Protein AF-A0A5M6D3A1-F1 (afdb_monomer)

Organism: NCBI:txid2607907

Structure (mmCIF, N/CA/C/O backbone):
data_AF-A0A5M6D3A1-F1
#
_entry.id   AF-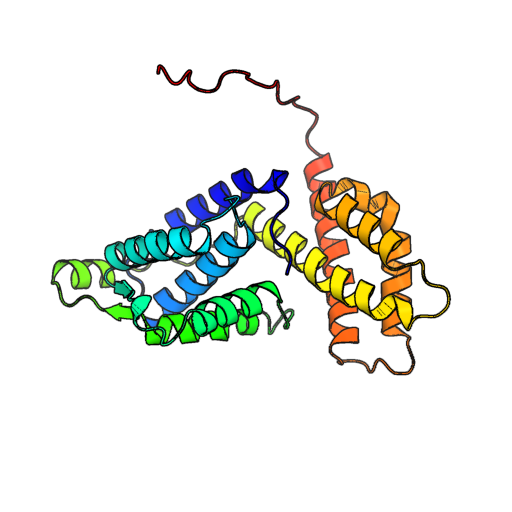A0A5M6D3A1-F1
#
loop_
_atom_site.group_PDB
_atom_site.id
_atom_site.type_symbol
_atom_site.label_atom_id
_atom_site.label_alt_id
_atom_site.label_comp_id
_atom_site.label_asym_id
_atom_site.label_entity_id
_atom_site.label_seq_id
_atom_site.pdbx_PDB_ins_code
_atom_site.Cartn_x
_atom_site.Cartn_y
_atom_site.Cartn_z
_atom_site.occupancy
_atom_site.B_iso_or_equiv
_atom_site.auth_seq_id
_atom_site.auth_comp_id
_atom_site.auth_asym_id
_atom_site.auth_atom_id
_atom_site.pdbx_PDB_model_num
ATOM 1 N N . MET A 1 1 ? 12.141 3.019 -0.922 1.00 71.44 1 MET A N 1
ATOM 2 C CA . MET A 1 1 ? 10.715 3.193 -0.555 1.00 71.44 1 MET A CA 1
ATOM 3 C C . MET A 1 1 ? 10.086 4.225 -1.471 1.00 71.44 1 MET A C 1
ATOM 5 O O . MET A 1 1 ? 10.741 5.218 -1.764 1.00 71.44 1 MET A O 1
ATOM 9 N N . VAL A 1 2 ? 8.851 3.992 -1.919 1.00 87.44 2 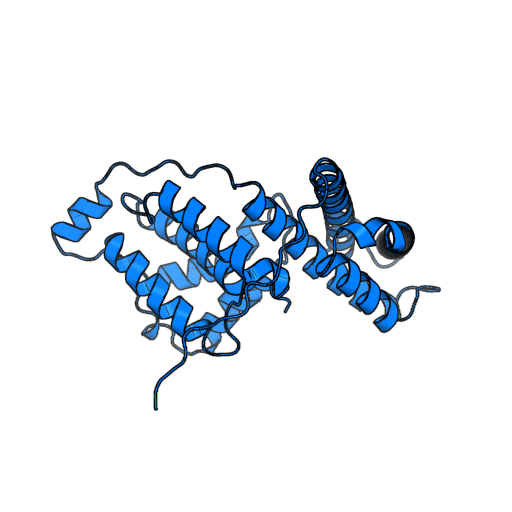VAL A N 1
ATOM 10 C CA . VAL A 1 2 ? 8.093 4.919 -2.775 1.00 87.44 2 VAL A CA 1
ATOM 11 C C . VAL A 1 2 ? 6.746 5.215 -2.130 1.00 87.44 2 VAL A C 1
ATOM 13 O O . VAL A 1 2 ? 6.099 4.308 -1.613 1.00 87.44 2 VAL A O 1
ATOM 16 N N . PHE A 1 3 ? 6.346 6.483 -2.173 1.00 93.75 3 PHE A N 1
ATOM 17 C CA . PHE A 1 3 ? 5.053 6.980 -1.696 1.00 93.75 3 PHE A CA 1
ATOM 18 C C . PHE A 1 3 ? 4.179 7.438 -2.867 1.00 93.75 3 PHE A C 1
ATOM 20 O O . PHE A 1 3 ? 4.641 7.478 -4.007 1.00 93.75 3 PHE A O 1
ATOM 27 N N . ALA A 1 4 ? 2.932 7.811 -2.615 1.00 94.25 4 ALA A N 1
ATOM 28 C CA . ALA A 1 4 ? 2.059 8.344 -3.651 1.00 94.25 4 ALA A CA 1
ATOM 29 C C . ALA A 1 4 ? 2.629 9.638 -4.281 1.00 94.25 4 ALA A C 1
ATOM 31 O O . ALA A 1 4 ? 3.275 10.440 -3.597 1.00 94.25 4 ALA A O 1
ATOM 32 N N . PRO A 1 5 ? 2.411 9.869 -5.587 1.00 94.19 5 PRO A N 1
ATOM 33 C CA . PRO A 1 5 ? 2.557 11.188 -6.200 1.00 94.19 5 PRO A CA 1
ATOM 34 C C . PRO A 1 5 ? 1.729 12.243 -5.464 1.00 94.19 5 PRO A C 1
ATOM 36 O O . PRO A 1 5 ? 0.600 11.973 -5.060 1.00 94.19 5 PRO A O 1
ATOM 39 N N . TYR A 1 6 ? 2.247 13.470 -5.346 1.00 94.25 6 TYR A N 1
ATOM 40 C CA . TYR A 1 6 ? 1.518 14.543 -4.653 1.00 94.25 6 TYR A CA 1
ATOM 41 C C . TYR A 1 6 ? 0.162 14.861 -5.304 1.00 94.25 6 TYR A C 1
ATOM 43 O O . TYR A 1 6 ? -0.765 15.281 -4.620 1.00 94.25 6 TYR A O 1
ATOM 51 N N . THR A 1 7 ? 0.040 14.630 -6.613 1.00 93.50 7 THR A N 1
ATOM 52 C CA . THR A 1 7 ? -1.196 14.802 -7.390 1.00 93.50 7 THR A CA 1
ATOM 53 C C . THR A 1 7 ? -2.305 13.840 -6.975 1.00 93.50 7 THR A C 1
ATOM 55 O O . THR A 1 7 ? -3.471 14.114 -7.240 1.00 93.50 7 THR A O 1
ATOM 58 N N . ASP A 1 8 ? -1.953 12.731 -6.325 1.00 94.69 8 ASP A N 1
ATOM 59 C CA . ASP A 1 8 ? -2.894 11.675 -5.961 1.00 94.69 8 ASP A CA 1
ATOM 60 C C . ASP A 1 8 ? -3.334 11.762 -4.497 1.00 94.69 8 ASP A C 1
ATOM 62 O O . ASP A 1 8 ? -4.287 11.087 -4.121 1.00 94.69 8 ASP A O 1
ATOM 66 N N . ILE A 1 9 ? -2.661 12.569 -3.661 1.00 96.25 9 ILE A N 1
ATOM 67 C CA . ILE A 1 9 ? -2.870 12.585 -2.202 1.00 96.25 9 ILE A CA 1
ATOM 68 C C . ILE A 1 9 ? -4.348 12.787 -1.855 1.00 96.25 9 ILE A C 1
ATOM 70 O O . ILE A 1 9 ? -4.916 11.967 -1.136 1.00 96.25 9 ILE A O 1
ATOM 74 N N . ASP A 1 10 ? -4.988 13.823 -2.401 1.00 96.69 10 ASP A N 1
ATOM 75 C CA . ASP A 1 10 ? -6.387 14.137 -2.087 1.00 96.69 10 ASP A CA 1
ATOM 76 C C . ASP A 1 10 ? -7.337 13.015 -2.523 1.00 96.69 10 ASP A C 1
ATOM 78 O O . ASP A 1 10 ? -8.207 12.596 -1.757 1.00 96.69 10 ASP A O 1
ATOM 82 N N . THR A 1 11 ? -7.130 12.473 -3.727 1.00 95.88 11 THR A N 1
ATOM 83 C CA . THR A 1 11 ? -7.954 11.376 -4.261 1.00 95.88 11 THR A CA 1
ATOM 84 C C . THR A 1 11 ? -7.793 10.117 -3.412 1.00 95.88 11 THR A C 1
ATOM 86 O O . THR A 1 11 ? -8.782 9.477 -3.054 1.00 95.88 11 THR A O 1
ATOM 89 N N . ASN A 1 12 ? -6.562 9.793 -3.016 1.00 97.12 12 ASN A N 1
ATOM 90 C CA . ASN A 1 12 ? -6.264 8.631 -2.188 1.00 97.12 12 ASN A CA 1
ATOM 91 C C . ASN A 1 12 ? -6.899 8.755 -0.801 1.00 97.12 12 ASN A C 1
ATOM 93 O O . ASN A 1 12 ? -7.526 7.808 -0.326 1.00 97.12 12 ASN A O 1
ATOM 97 N N . LEU A 1 13 ? -6.783 9.922 -0.161 1.00 98.06 13 LEU A N 1
ATOM 98 C CA . LEU A 1 13 ? -7.388 10.171 1.148 1.00 98.06 13 LEU A CA 1
ATOM 99 C C . LEU A 1 13 ? -8.916 10.071 1.096 1.00 98.06 13 LEU A C 1
ATOM 101 O O . LEU A 1 13 ? -9.504 9.433 1.971 1.00 98.06 13 LEU A O 1
ATOM 105 N N . MET A 1 14 ? -9.554 10.638 0.065 1.00 98.00 14 MET A N 1
ATOM 106 C CA . MET A 1 14 ? -11.004 10.524 -0.135 1.00 98.00 14 MET A CA 1
ATOM 107 C C . MET A 1 14 ? -11.430 9.070 -0.360 1.00 98.00 14 MET A C 1
ATOM 109 O O . MET A 1 14 ? -12.378 8.602 0.270 1.00 98.00 14 MET A O 1
ATOM 113 N N . ALA A 1 15 ? -10.718 8.328 -1.212 1.00 97.44 15 ALA A N 1
ATOM 114 C CA . ALA A 1 15 ? -11.012 6.923 -1.479 1.00 97.44 15 ALA A CA 1
ATOM 115 C C . ALA A 1 15 ? -10.897 6.060 -0.211 1.00 97.44 15 ALA A C 1
ATOM 117 O O . ALA A 1 15 ? -11.773 5.234 0.055 1.00 97.44 15 ALA A O 1
ATOM 118 N N . LEU A 1 16 ? -9.855 6.285 0.596 1.00 98.00 16 LEU A N 1
ATOM 119 C CA . LEU A 1 16 ? -9.643 5.585 1.864 1.00 98.00 16 LEU A CA 1
ATOM 120 C C . LEU A 1 16 ? -10.729 5.908 2.890 1.00 98.00 16 LEU A C 1
ATOM 122 O O . LEU A 1 16 ? -11.284 4.985 3.484 1.00 98.00 16 LEU A O 1
ATOM 126 N N . ALA A 1 17 ? -11.068 7.189 3.062 1.00 97.50 17 ALA A N 1
ATOM 127 C CA . ALA A 1 17 ? -12.117 7.621 3.983 1.00 97.50 17 ALA A CA 1
ATOM 128 C C . ALA A 1 17 ? -13.483 7.023 3.610 1.00 97.50 17 ALA A C 1
ATOM 130 O O . ALA A 1 17 ? -14.140 6.423 4.459 1.00 97.50 17 ALA A O 1
ATOM 131 N N . ASN A 1 18 ? -13.860 7.093 2.330 1.00 97.50 18 ASN A N 1
ATOM 132 C CA . ASN A 1 18 ? -15.122 6.541 1.833 1.00 97.50 18 ASN A CA 1
ATOM 133 C C . ASN A 1 18 ? -15.197 5.017 2.012 1.00 97.50 18 ASN A C 1
ATOM 135 O O . ASN A 1 18 ? -16.255 4.473 2.323 1.00 97.50 18 ASN A O 1
ATOM 139 N N . GLN A 1 19 ? -14.087 4.300 1.805 1.00 96.69 19 GLN A N 1
ATOM 140 C CA . GLN A 1 19 ? -14.047 2.857 2.045 1.00 96.69 19 GLN A CA 1
ATOM 141 C C . GLN A 1 19 ? -14.189 2.543 3.538 1.00 96.69 19 GLN A C 1
ATOM 143 O O . GLN A 1 19 ? -14.925 1.632 3.903 1.00 96.69 19 GLN A O 1
ATOM 148 N N . LEU A 1 20 ? -13.485 3.283 4.400 1.00 97.31 20 LEU A N 1
ATOM 149 C CA . LEU A 1 20 ? -13.517 3.083 5.850 1.00 97.31 20 LEU A CA 1
ATOM 150 C C . LEU A 1 20 ? -14.911 3.347 6.437 1.00 97.31 20 LEU A C 1
ATOM 152 O O . LEU A 1 20 ? -15.360 2.603 7.307 1.00 97.31 20 LEU A O 1
ATOM 156 N N . GLU A 1 21 ? -15.618 4.353 5.919 1.00 97.00 21 GLU A N 1
ATOM 157 C CA . GLU A 1 21 ? -17.012 4.637 6.272 1.00 97.00 21 GLU A CA 1
ATOM 158 C C . GLU A 1 21 ? -17.943 3.471 5.907 1.00 97.00 21 GLU A C 1
ATOM 160 O O . GLU A 1 21 ? -18.742 3.038 6.737 1.00 97.00 21 GLU A O 1
ATOM 165 N N . LYS A 1 22 ? -17.796 2.885 4.708 1.00 96.38 22 LYS A N 1
ATOM 166 C CA . LYS A 1 22 ? -18.571 1.696 4.293 1.00 96.38 22 LYS A CA 1
ATOM 167 C C . LYS A 1 22 ? -18.316 0.473 5.175 1.00 96.38 22 LYS A C 1
ATOM 169 O O . LYS A 1 22 ? -19.186 -0.383 5.299 1.00 96.38 22 LYS A O 1
ATOM 174 N N . GLU A 1 23 ? -17.145 0.399 5.801 1.00 96.62 23 GLU A N 1
ATOM 175 C CA . GLU A 1 23 ? -16.788 -0.626 6.788 1.00 96.62 23 GLU A CA 1
ATOM 176 C C . GLU A 1 23 ? -17.188 -0.247 8.221 1.00 96.62 23 GLU A C 1
ATOM 178 O O . GLU A 1 23 ? -16.709 -0.854 9.181 1.00 96.62 23 GLU A O 1
ATOM 183 N N . ASN A 1 24 ? -18.061 0.755 8.384 1.00 97.44 24 ASN A N 1
ATOM 184 C CA . ASN A 1 24 ? -18.532 1.260 9.672 1.00 97.44 24 ASN A CA 1
ATOM 185 C C . ASN A 1 24 ? -17.374 1.596 10.629 1.00 97.44 24 ASN A C 1
ATOM 187 O O . ASN A 1 24 ? -17.427 1.296 11.823 1.00 97.44 24 ASN A O 1
ATOM 191 N N . TYR A 1 25 ? -16.284 2.156 10.092 1.00 98.19 25 TYR A N 1
ATOM 192 C CA . TYR A 1 25 ? -15.074 2.490 10.848 1.00 98.19 25 TYR A CA 1
ATOM 193 C C . TYR A 1 25 ? -14.546 1.314 11.685 1.00 98.19 25 TYR A C 1
ATOM 195 O O . TYR A 1 25 ? -14.063 1.490 12.801 1.00 98.19 25 TYR A O 1
ATOM 203 N N . LEU A 1 26 ? -14.653 0.097 11.141 1.00 98.31 26 LEU A N 1
ATOM 204 C CA . LEU A 1 26 ? -14.194 -1.157 11.746 1.00 98.31 26 LEU A CA 1
ATOM 205 C C . LEU A 1 26 ? -14.945 -1.578 13.025 1.00 98.31 26 LEU A C 1
ATOM 207 O O . LEU A 1 26 ? -14.508 -2.503 13.716 1.00 98.31 26 LEU A O 1
ATOM 211 N N . LYS A 1 27 ? -16.083 -0.944 13.335 1.00 98.50 27 LYS A N 1
ATOM 212 C CA . LYS A 1 27 ? -16.957 -1.310 14.462 1.00 98.50 27 LYS A CA 1
ATOM 213 C C . LYS A 1 27 ? -17.624 -2.669 14.223 1.00 98.50 27 LYS A C 1
ATOM 215 O O . LYS A 1 27 ? -17.878 -3.066 13.086 1.00 98.50 27 LYS A O 1
ATOM 220 N N . GLY A 1 28 ? -17.911 -3.395 15.305 1.00 97.88 28 GLY A N 1
ATOM 221 C CA . GLY A 1 28 ? -18.517 -4.733 15.250 1.00 97.88 28 GLY A CA 1
ATOM 222 C C . GLY A 1 28 ? -17.581 -5.857 14.780 1.00 97.88 28 GLY A C 1
ATOM 223 O O . GLY A 1 28 ? -17.989 -7.015 14.704 1.00 97.88 28 GLY A O 1
ATOM 224 N N . LEU A 1 29 ? -16.318 -5.559 14.449 1.00 98.06 29 LEU A N 1
ATOM 225 C CA . LEU A 1 29 ? -15.349 -6.587 14.071 1.00 98.06 29 LEU A CA 1
ATOM 226 C C . LEU A 1 29 ? -14.765 -7.278 15.312 1.00 98.06 29 LEU A C 1
ATOM 228 O O . LEU A 1 29 ? -14.413 -6.595 16.267 1.00 98.06 29 LEU A O 1
ATOM 232 N N . PRO A 1 30 ? -14.565 -8.612 15.296 1.00 97.12 30 PRO A N 1
ATOM 233 C CA . PRO A 1 30 ? -13.740 -9.288 16.292 1.00 97.12 30 PRO A CA 1
ATOM 234 C C . PRO A 1 30 ? -12.256 -8.936 16.106 1.00 97.12 30 PRO A C 1
ATOM 236 O O . PRO A 1 30 ? -11.823 -8.595 15.002 1.00 97.12 30 PRO A O 1
ATOM 239 N N . LEU A 1 31 ? -11.449 -9.123 17.160 1.00 97.88 31 LEU A N 1
ATOM 240 C CA . LEU A 1 31 ? -10.066 -8.620 17.244 1.00 97.88 31 LEU A CA 1
ATOM 241 C C . LEU A 1 31 ? -9.209 -8.988 16.024 1.00 97.88 31 LEU A C 1
ATOM 243 O O . LEU A 1 31 ? -8.541 -8.135 15.452 1.00 97.88 31 LEU A O 1
ATOM 247 N N . HIS A 1 32 ? -9.260 -10.247 15.583 1.00 97.44 32 HIS A N 1
ATOM 248 C CA . HIS A 1 32 ? -8.477 -10.704 14.433 1.00 97.44 32 HIS A CA 1
ATOM 249 C C . HIS A 1 32 ? -8.875 -10.004 13.119 1.00 97.44 32 HIS A C 1
ATOM 251 O O . HIS A 1 32 ? -8.007 -9.696 12.304 1.00 97.44 32 HIS A O 1
ATOM 257 N N . LYS A 1 33 ? -10.170 -9.716 12.907 1.00 97.44 33 LYS A N 1
ATOM 258 C CA . LYS A 1 33 ? -10.640 -8.980 11.722 1.00 97.44 33 LYS A CA 1
ATOM 259 C C . LYS A 1 33 ? -10.304 -7.500 11.827 1.00 97.44 33 LYS A C 1
ATOM 261 O O . LYS A 1 33 ? -9.846 -6.938 10.838 1.00 97.44 33 LYS A O 1
ATOM 266 N N . PHE A 1 34 ? -10.465 -6.906 13.011 1.00 98.50 34 PHE A N 1
ATOM 267 C CA . PHE A 1 34 ? -10.044 -5.531 13.272 1.00 98.50 34 PHE A CA 1
ATOM 268 C C . PHE A 1 34 ? -8.561 -5.342 12.927 1.00 98.50 34 PHE A C 1
ATOM 270 O O . PHE A 1 34 ? -8.237 -4.478 12.123 1.00 98.50 34 PHE A O 1
ATOM 277 N N . ILE A 1 35 ? -7.677 -6.212 13.431 1.00 98.44 35 ILE A N 1
ATOM 278 C CA . ILE A 1 35 ? -6.232 -6.175 13.146 1.00 98.44 35 ILE A CA 1
ATOM 279 C C . ILE A 1 35 ? -5.954 -6.268 11.642 1.00 98.44 35 ILE A C 1
ATOM 281 O O . ILE A 1 35 ? -5.178 -5.479 11.105 1.00 98.44 35 ILE A O 1
ATOM 285 N N . ASN A 1 36 ? -6.605 -7.204 10.946 1.00 97.38 36 ASN A N 1
ATOM 286 C CA . ASN A 1 36 ? -6.412 -7.375 9.507 1.00 97.38 36 ASN A CA 1
ATOM 287 C C . ASN A 1 36 ? -6.817 -6.125 8.715 1.00 97.38 36 ASN A C 1
ATOM 289 O O . ASN A 1 36 ? -6.106 -5.729 7.790 1.00 97.38 36 ASN A O 1
ATOM 293 N N . ARG A 1 37 ? -7.947 -5.501 9.064 1.00 98.00 37 ARG A N 1
ATOM 294 C CA . ARG A 1 37 ? -8.422 -4.287 8.388 1.00 98.00 37 ARG A CA 1
ATOM 295 C C . ARG A 1 37 ? -7.599 -3.061 8.779 1.00 98.00 37 ARG A C 1
ATOM 297 O O . ARG A 1 37 ? -7.220 -2.297 7.899 1.00 98.00 37 ARG A O 1
ATOM 304 N N . ALA A 1 38 ? -7.232 -2.909 10.049 1.00 98.31 38 ALA A N 1
ATOM 305 C CA . ALA A 1 38 ? -6.366 -1.828 10.509 1.00 98.31 38 ALA A CA 1
ATOM 306 C C . ALA A 1 38 ? -4.996 -1.858 9.807 1.00 98.31 38 ALA A C 1
ATOM 308 O O . ALA A 1 38 ? -4.536 -0.824 9.330 1.00 98.31 38 ALA A O 1
ATOM 309 N N . ALA A 1 39 ? -4.387 -3.040 9.645 1.00 97.81 39 ALA A N 1
ATOM 310 C CA . ALA A 1 39 ? -3.144 -3.203 8.886 1.00 97.81 39 ALA A CA 1
ATOM 311 C C . ALA A 1 39 ? -3.288 -2.770 7.419 1.00 97.81 39 ALA A C 1
ATOM 313 O O . ALA A 1 39 ? -2.424 -2.064 6.906 1.00 97.81 39 ALA A O 1
ATOM 314 N N . PHE A 1 40 ? -4.395 -3.143 6.769 1.00 96.88 40 PHE A N 1
ATOM 315 C CA . PHE A 1 40 ? -4.701 -2.728 5.398 1.00 96.88 40 PHE A CA 1
ATOM 316 C C . PHE A 1 40 ? -4.797 -1.201 5.259 1.00 96.88 40 PHE A C 1
ATOM 318 O O . PHE A 1 40 ? -4.151 -0.620 4.389 1.00 96.88 40 PHE A O 1
ATOM 325 N N . TYR A 1 41 ? -5.561 -0.534 6.129 1.00 98.06 41 TYR A N 1
ATOM 326 C CA . TYR A 1 41 ? -5.696 0.922 6.056 1.00 98.06 41 TYR A CA 1
ATOM 327 C C . TYR A 1 41 ? -4.396 1.638 6.413 1.00 98.06 41 TYR A C 1
ATOM 329 O O . TYR A 1 41 ? -4.049 2.614 5.751 1.00 98.06 41 TYR A O 1
ATOM 337 N N . LEU A 1 42 ? -3.662 1.171 7.430 1.00 97.69 42 LEU A N 1
ATOM 338 C CA . LEU A 1 42 ? -2.416 1.814 7.845 1.00 97.69 42 LEU A CA 1
ATOM 339 C C . LEU A 1 42 ? -1.393 1.780 6.713 1.00 97.69 42 LEU A C 1
ATOM 341 O O . LEU A 1 42 ? -0.759 2.797 6.447 1.00 97.69 42 LEU A O 1
ATOM 345 N N . ASP A 1 43 ? -1.273 0.649 6.018 1.00 96.50 43 ASP A N 1
ATOM 346 C CA . ASP A 1 43 ? -0.388 0.497 4.864 1.00 96.50 43 ASP A CA 1
ATOM 347 C C . ASP A 1 43 ? -0.721 1.495 3.739 1.00 96.50 43 ASP A C 1
ATOM 349 O O . ASP A 1 43 ? 0.166 2.197 3.248 1.00 96.50 43 ASP A O 1
ATOM 353 N N . LEU A 1 44 ? -2.002 1.642 3.386 1.00 96.31 44 LEU A N 1
ATOM 354 C CA . LEU A 1 44 ? -2.432 2.558 2.324 1.00 96.31 44 LEU A CA 1
ATOM 355 C C . LEU A 1 44 ? -2.330 4.037 2.711 1.00 96.31 44 LEU A C 1
ATOM 357 O O . LEU A 1 44 ? -1.869 4.857 1.910 1.00 96.31 44 LEU A O 1
ATOM 361 N N . TYR A 1 45 ? -2.706 4.403 3.938 1.00 97.62 45 TYR A N 1
ATOM 362 C CA . TYR A 1 45 ? -2.494 5.765 4.433 1.00 97.62 45 TYR A CA 1
ATOM 363 C C . TYR A 1 45 ? -1.001 6.101 4.502 1.00 97.62 45 TYR A C 1
ATOM 365 O O . TYR A 1 45 ? -0.590 7.211 4.158 1.00 97.62 45 TYR A O 1
ATOM 373 N N . ASN A 1 46 ? -0.171 5.136 4.892 1.00 96.56 46 ASN A N 1
ATOM 374 C CA . ASN A 1 46 ? 1.269 5.310 4.922 1.00 96.56 46 ASN A CA 1
ATOM 375 C C . ASN A 1 46 ? 1.884 5.448 3.521 1.00 96.56 46 ASN A C 1
ATOM 377 O O . ASN A 1 46 ? 2.745 6.307 3.335 1.00 96.56 46 ASN A O 1
ATOM 381 N N . TYR A 1 47 ? 1.424 4.667 2.537 1.00 96.25 47 TYR A N 1
ATOM 382 C CA . TYR A 1 47 ? 1.796 4.865 1.133 1.00 96.25 47 TYR A CA 1
ATOM 383 C C . TYR A 1 47 ? 1.393 6.260 0.641 1.00 96.25 47 TYR A C 1
ATOM 385 O O . TYR A 1 47 ? 2.177 6.917 -0.041 1.00 96.25 47 TYR A O 1
ATOM 393 N N . THR A 1 48 ? 0.205 6.736 1.024 1.00 97.00 48 THR A N 1
ATOM 394 C CA . THR A 1 48 ? -0.303 8.061 0.634 1.00 97.00 48 THR A CA 1
ATOM 395 C C . THR A 1 48 ? 0.588 9.198 1.142 1.00 97.00 48 THR A C 1
ATOM 397 O O . THR A 1 48 ? 0.774 10.176 0.427 1.00 97.00 48 THR A O 1
ATOM 400 N N . HIS A 1 49 ? 1.176 9.054 2.337 1.00 96.06 49 HIS A N 1
ATOM 401 C CA . HIS A 1 49 ? 2.215 9.942 2.881 1.00 96.06 49 HIS A CA 1
ATOM 402 C C . HIS A 1 49 ? 1.887 11.444 2.763 1.00 96.06 49 HIS A C 1
ATOM 404 O O . HIS A 1 49 ? 2.674 12.237 2.248 1.00 96.06 49 HIS A O 1
ATOM 410 N N . ALA A 1 50 ? 0.694 11.822 3.229 1.00 96.44 50 ALA A N 1
ATOM 411 C CA . ALA A 1 50 ? 0.058 13.105 2.929 1.00 96.44 50 ALA A CA 1
ATOM 412 C C . ALA A 1 50 ? 0.816 14.354 3.419 1.00 96.44 50 ALA A C 1
ATOM 414 O O . ALA A 1 50 ? 0.624 15.444 2.882 1.00 96.44 50 ALA A O 1
ATOM 415 N N . PHE A 1 51 ? 1.658 14.225 4.444 1.00 96.38 51 PHE A N 1
ATOM 416 C CA . PHE A 1 51 ? 2.348 15.359 5.056 1.00 96.38 51 PHE A CA 1
ATOM 417 C C . PHE A 1 51 ? 3.828 15.401 4.683 1.00 96.38 51 PHE A C 1
ATOM 419 O O . PHE A 1 51 ? 4.460 14.379 4.416 1.00 96.38 51 PHE A O 1
ATOM 426 N N . ARG A 1 52 ? 4.431 16.595 4.747 1.00 95.25 52 ARG A N 1
ATOM 427 C CA . ARG A 1 52 ? 5.881 16.750 4.553 1.00 95.25 52 ARG A CA 1
ATOM 428 C C . ARG A 1 52 ? 6.695 16.095 5.674 1.00 95.25 52 ARG A C 1
ATOM 430 O O . ARG A 1 52 ? 7.781 15.580 5.413 1.00 95.25 52 ARG A O 1
ATOM 437 N N . GLU A 1 53 ? 6.195 16.153 6.903 1.00 95.50 53 GLU A N 1
ATOM 438 C CA . GLU A 1 53 ? 6.745 15.521 8.105 1.00 95.50 53 GLU A CA 1
ATOM 439 C C . GLU A 1 53 ? 5.572 15.183 9.040 1.00 95.50 53 GLU A C 1
ATOM 441 O O . GLU A 1 53 ? 4.477 15.719 8.883 1.00 95.50 53 GLU A O 1
ATOM 446 N N . GLY A 1 54 ? 5.768 14.266 9.987 1.00 94.75 54 GLY A N 1
ATOM 447 C CA . GLY A 1 54 ? 4.761 13.966 11.001 1.00 94.75 54 GLY A CA 1
ATOM 448 C C . GLY A 1 54 ? 3.783 12.862 10.606 1.00 94.75 54 GLY A C 1
ATOM 449 O O . GLY A 1 54 ? 2.900 12.544 11.401 1.00 94.75 54 GLY A O 1
ATOM 450 N N . ASN A 1 55 ? 3.965 12.217 9.444 1.00 95.06 55 ASN A N 1
ATOM 451 C CA . ASN A 1 55 ? 3.116 11.108 8.988 1.00 95.06 55 ASN A CA 1
ATOM 452 C C . ASN A 1 55 ? 3.013 9.998 10.044 1.00 95.06 55 ASN A C 1
ATOM 454 O O . ASN A 1 55 ? 1.914 9.609 10.413 1.00 95.06 55 ASN A O 1
ATOM 458 N N . GLY A 1 56 ? 4.140 9.541 10.604 1.00 93.38 56 GLY A N 1
ATOM 459 C CA . GLY A 1 56 ? 4.138 8.471 11.611 1.00 93.38 56 GLY A CA 1
ATOM 460 C C . GLY A 1 56 ? 3.308 8.809 12.856 1.00 93.38 56 GLY A C 1
ATOM 461 O O . GLY A 1 56 ? 2.441 8.032 13.237 1.00 93.38 56 GLY A O 1
ATOM 462 N N . ARG A 1 57 ? 3.518 9.996 13.443 1.00 93.88 57 ARG A N 1
ATOM 463 C CA . ARG A 1 57 ? 2.771 10.469 14.626 1.00 93.88 57 ARG A CA 1
ATOM 464 C C . ARG A 1 57 ? 1.284 10.668 14.328 1.00 93.88 57 ARG A C 1
ATOM 466 O O . ARG A 1 57 ? 0.446 10.329 15.156 1.00 93.88 57 ARG A O 1
ATOM 473 N N . THR A 1 58 ? 0.966 11.174 13.139 1.00 96.75 58 THR A N 1
ATOM 474 C CA . THR A 1 58 ? -0.421 11.378 12.705 1.00 96.75 58 THR A CA 1
ATOM 475 C C . THR A 1 58 ? -1.148 10.049 12.536 1.00 96.75 58 THR A C 1
ATOM 477 O O . THR A 1 58 ? -2.257 9.898 13.038 1.00 96.75 58 THR A O 1
ATOM 480 N N . LEU A 1 59 ? -0.512 9.059 11.899 1.00 96.75 59 LEU A N 1
ATOM 481 C CA . LEU A 1 59 ? -1.089 7.723 11.750 1.00 96.75 59 LEU A CA 1
ATOM 482 C C . LEU A 1 59 ? -1.266 7.033 13.102 1.00 96.75 59 LEU A C 1
ATOM 484 O O . LEU A 1 59 ? -2.325 6.470 13.343 1.00 96.75 59 LEU A O 1
ATOM 488 N N . GLN A 1 60 ? -0.295 7.129 14.011 1.00 95.88 60 GLN A N 1
ATOM 489 C CA . GLN A 1 60 ? -0.449 6.581 15.361 1.00 95.88 60 GLN A CA 1
ATOM 490 C C . GLN A 1 60 ? -1.668 7.182 16.072 1.00 95.88 60 GLN A C 1
ATOM 492 O O . GLN A 1 60 ? -2.534 6.434 16.514 1.00 95.88 60 GLN A O 1
ATOM 497 N N . GLY A 1 61 ? -1.800 8.513 16.099 1.00 97.19 61 GLY A N 1
ATOM 498 C CA . GLY A 1 61 ? -2.956 9.177 16.711 1.00 97.19 61 GLY A CA 1
ATOM 499 C C . GLY A 1 61 ? -4.290 8.809 16.052 1.00 97.19 61 GLY A C 1
ATOM 500 O O . GLY A 1 61 ? -5.251 8.477 16.746 1.00 97.19 61 GLY A O 1
ATOM 501 N N . ALA A 1 62 ? -4.342 8.802 14.718 1.00 98.06 62 ALA A N 1
ATOM 502 C CA . ALA A 1 62 ? -5.546 8.449 13.969 1.00 98.06 62 ALA A CA 1
ATOM 503 C C . ALA A 1 62 ? -5.982 6.998 14.225 1.00 98.06 62 ALA A C 1
ATOM 505 O O . ALA A 1 62 ? -7.163 6.740 14.448 1.00 98.06 62 ALA A O 1
ATOM 506 N N . PHE A 1 63 ? -5.040 6.051 14.245 1.00 98.31 63 PHE A N 1
ATOM 507 C CA . PHE A 1 63 ? -5.349 4.645 14.499 1.00 98.31 63 PHE A CA 1
ATOM 508 C C . PHE A 1 63 ? -5.668 4.371 15.967 1.00 98.31 63 PHE A C 1
ATOM 510 O O . PHE A 1 63 ? -6.550 3.559 16.235 1.00 98.31 63 PHE A O 1
ATOM 517 N N . THR A 1 64 ? -5.041 5.073 16.915 1.00 98.25 64 THR A N 1
ATOM 518 C CA . THR A 1 64 ? -5.458 5.027 18.324 1.00 98.25 64 THR A CA 1
ATOM 519 C C . THR A 1 64 ? -6.917 5.460 18.473 1.00 98.25 64 THR A C 1
ATOM 521 O O . THR A 1 64 ? -7.680 4.757 19.133 1.00 98.25 64 THR A O 1
ATOM 524 N N . GLN A 1 65 ? -7.334 6.547 17.813 1.00 98.50 65 GLN A N 1
ATOM 525 C CA . GLN A 1 65 ? -8.728 7.003 17.838 1.00 98.50 65 GLN A CA 1
ATOM 526 C C . GLN A 1 65 ? -9.677 6.006 17.156 1.00 98.50 65 GLN A C 1
ATOM 528 O O . GLN A 1 65 ? -10.688 5.627 17.742 1.00 98.50 65 GLN A O 1
ATOM 533 N N . LEU A 1 66 ? -9.332 5.534 15.952 1.00 98.62 66 LEU A N 1
ATOM 534 C CA . LEU A 1 66 ? -10.117 4.535 15.217 1.00 98.62 66 LEU A CA 1
ATOM 535 C C . LEU A 1 66 ? -10.332 3.267 16.050 1.00 98.62 66 LEU A C 1
ATOM 537 O O . LEU A 1 66 ? -11.442 2.747 16.133 1.00 98.62 66 LEU A O 1
ATOM 541 N N . GLY A 1 67 ? -9.268 2.778 16.688 1.00 98.50 67 GLY A N 1
ATOM 542 C CA . GLY A 1 67 ? -9.338 1.628 17.572 1.00 98.50 67 GLY A CA 1
ATOM 543 C C . GLY A 1 67 ? -10.236 1.883 18.771 1.00 98.50 67 GLY A C 1
ATOM 544 O O . GLY A 1 67 ? -11.114 1.065 19.033 1.00 98.50 67 GLY A O 1
ATOM 545 N N . TYR A 1 68 ? -10.080 3.026 19.445 1.00 98.56 68 TYR A N 1
ATOM 546 C CA . TYR A 1 68 ? -10.908 3.388 20.596 1.00 98.56 68 TYR A CA 1
ATOM 547 C C . TYR A 1 68 ? -12.399 3.382 20.237 1.00 98.56 68 TYR A C 1
ATOM 549 O O . TYR A 1 68 ? -13.203 2.749 20.922 1.00 98.56 68 TYR A O 1
ATOM 557 N N . GLU A 1 69 ? -12.757 3.994 19.108 1.00 98.25 69 GLU A N 1
ATOM 558 C CA . GLU A 1 69 ? -14.132 4.017 18.602 1.00 98.25 69 GLU A CA 1
ATOM 559 C C . GLU A 1 69 ? -14.649 2.654 18.134 1.00 98.25 69 GLU A C 1
ATOM 561 O O . GLU A 1 69 ? -15.860 2.444 18.120 1.00 98.25 69 GLU A O 1
ATOM 566 N N . ALA A 1 70 ? -13.763 1.724 17.775 1.00 98.44 70 ALA A N 1
ATOM 567 C CA . ALA A 1 70 ? -14.090 0.333 17.463 1.00 98.44 70 ALA A CA 1
ATOM 568 C C . ALA A 1 70 ? -14.096 -0.585 18.705 1.00 98.44 70 ALA A C 1
ATOM 570 O O . ALA A 1 70 ? -14.346 -1.786 18.590 1.00 98.44 70 ALA A O 1
ATOM 571 N N . GLY A 1 71 ? -13.846 -0.040 19.901 1.00 98.50 71 GLY A N 1
ATOM 572 C CA . GLY A 1 71 ? -13.808 -0.790 21.155 1.00 98.50 71 GLY A CA 1
ATOM 573 C C . GLY A 1 71 ? -12.458 -1.456 21.449 1.00 98.50 71 GLY A C 1
ATOM 574 O O . GLY A 1 71 ? -12.400 -2.431 22.196 1.00 98.50 71 GLY A O 1
ATOM 575 N N . TYR A 1 72 ? -11.359 -0.958 20.899 1.00 98.69 72 TYR A N 1
ATOM 576 C CA . TYR A 1 72 ? -10.007 -1.478 21.099 1.00 98.69 72 TYR A CA 1
ATOM 577 C C . TYR A 1 72 ? -9.062 -0.406 21.643 1.00 98.69 72 TYR A C 1
ATOM 579 O O . TYR A 1 72 ? -9.142 0.765 21.297 1.00 98.69 72 TYR A O 1
ATOM 587 N N . SER A 1 73 ? -8.128 -0.810 22.497 1.00 98.06 73 SER A N 1
ATOM 588 C CA . SER A 1 73 ? -7.001 0.018 22.913 1.00 98.06 73 SER A CA 1
ATOM 589 C C . SER A 1 73 ? -5.796 -0.343 22.058 1.00 98.06 73 SER A C 1
ATOM 591 O O . SER A 1 73 ? -5.446 -1.523 21.982 1.00 98.06 73 SER A O 1
ATOM 593 N N . LEU A 1 74 ? -5.196 0.656 21.407 1.00 97.25 74 LEU A N 1
ATOM 594 C CA . LEU A 1 74 ? -3.957 0.525 20.641 1.00 97.25 74 LEU A CA 1
ATOM 595 C C . LEU A 1 74 ? -2.871 1.332 21.339 1.00 97.25 74 LEU A C 1
ATOM 597 O O . LEU A 1 74 ? -2.922 2.564 21.365 1.00 97.25 74 LEU A O 1
ATOM 601 N N . ASP A 1 75 ? -1.890 0.626 21.878 1.00 94.12 75 ASP A N 1
ATOM 602 C CA . ASP A 1 75 ? -0.809 1.198 22.667 1.00 94.12 75 ASP A CA 1
ATOM 603 C C . ASP A 1 75 ? 0.518 1.116 21.905 1.00 94.12 75 ASP A C 1
ATOM 605 O O . ASP A 1 75 ? 1.314 0.191 22.078 1.00 94.12 75 ASP A O 1
ATOM 609 N N . PHE A 1 76 ? 0.752 2.097 21.028 1.00 90.81 76 PHE A N 1
ATOM 610 C CA . PHE A 1 76 ? 1.986 2.192 20.242 1.00 90.81 76 PHE A CA 1
ATOM 611 C C . PHE A 1 76 ? 3.247 2.369 21.105 1.00 90.81 76 PHE A C 1
ATOM 613 O O . PHE A 1 76 ? 4.344 2.113 20.611 1.00 90.81 76 PHE A O 1
ATOM 620 N N . PHE A 1 77 ? 3.121 2.755 22.383 1.00 86.06 77 PHE A N 1
ATOM 621 C CA . PHE A 1 77 ? 4.260 2.873 23.299 1.00 86.06 77 PHE A CA 1
ATOM 622 C C . PHE A 1 77 ? 4.796 1.516 23.768 1.00 86.06 77 PHE A C 1
ATOM 624 O O . PHE A 1 77 ? 5.904 1.458 24.294 1.00 86.06 77 PHE A O 1
ATOM 631 N N . ARG A 1 78 ? 4.052 0.420 23.555 1.00 84.06 78 ARG A N 1
ATOM 632 C CA . ARG A 1 78 ? 4.523 -0.950 23.839 1.00 84.06 78 ARG A CA 1
ATOM 633 C C . ARG A 1 78 ? 5.577 -1.453 22.870 1.00 84.06 78 ARG A C 1
ATOM 635 O O . ARG A 1 78 ? 6.198 -2.475 23.141 1.00 84.06 78 ARG A O 1
ATOM 642 N N . LEU A 1 79 ? 5.743 -0.795 21.728 1.00 81.69 79 LEU A N 1
ATOM 643 C CA . LEU A 1 79 ? 6.804 -1.148 20.798 1.00 81.69 79 LEU A CA 1
ATOM 644 C C . LEU A 1 79 ? 8.132 -0.758 21.453 1.00 81.69 79 LEU A C 1
ATOM 646 O O . LEU A 1 79 ? 8.359 0.412 21.760 1.00 81.69 79 LEU A O 1
ATOM 650 N N . ASN A 1 80 ? 8.974 -1.762 21.715 1.00 65.44 80 ASN A N 1
ATOM 651 C CA . ASN A 1 80 ? 10.191 -1.629 22.522 1.00 65.44 80 ASN A CA 1
ATOM 652 C C . ASN A 1 80 ? 11.198 -0.629 21.918 1.00 65.44 80 ASN A C 1
ATOM 654 O O . ASN A 1 80 ? 12.082 -0.144 22.624 1.00 65.44 80 ASN A O 1
ATOM 658 N N . ASN A 1 81 ? 11.054 -0.284 20.633 1.00 66.94 81 ASN A N 1
ATOM 659 C CA . ASN A 1 81 ? 11.804 0.760 19.944 1.00 66.94 81 ASN A CA 1
ATOM 660 C C . ASN A 1 81 ? 10.991 1.369 18.775 1.00 66.94 81 ASN A C 1
ATOM 662 O O . ASN A 1 81 ? 9.990 0.829 18.302 1.00 66.94 81 ASN A O 1
ATOM 666 N N . LYS A 1 82 ? 11.447 2.520 18.261 1.00 68.50 82 LYS A N 1
ATOM 667 C CA . LYS A 1 82 ? 10.911 3.108 17.015 1.00 68.50 82 LYS A CA 1
ATOM 668 C C . LYS A 1 82 ? 11.203 2.236 15.787 1.00 68.50 82 LYS A C 1
ATOM 670 O O . LYS A 1 82 ? 10.560 2.422 14.753 1.00 68.50 82 LYS A O 1
ATOM 675 N N . GLU A 1 83 ? 12.189 1.344 15.881 1.00 77.25 83 GLU A N 1
ATOM 676 C CA . GLU A 1 83 ? 12.600 0.478 14.778 1.00 77.25 83 GLU A CA 1
ATOM 677 C C . GLU A 1 83 ? 11.515 -0.540 14.414 1.00 77.25 83 GLU A C 1
ATOM 679 O O . GLU A 1 83 ? 11.259 -0.704 13.226 1.00 77.25 83 GLU A O 1
ATOM 684 N N . ASP A 1 84 ? 10.806 -1.124 15.383 1.00 78.38 84 ASP A N 1
ATOM 685 C CA . ASP A 1 84 ? 9.767 -2.134 15.139 1.00 78.38 84 ASP A CA 1
ATOM 686 C C . ASP A 1 84 ? 8.601 -1.569 14.309 1.00 78.38 84 ASP A C 1
ATOM 688 O O . ASP A 1 84 ? 8.154 -2.180 13.336 1.00 78.38 84 ASP A O 1
ATOM 692 N N . TYR A 1 85 ? 8.144 -0.354 14.644 1.00 83.75 85 TYR A N 1
ATOM 693 C CA . TYR A 1 85 ? 7.097 0.339 13.882 1.00 83.75 85 TYR A CA 1
ATOM 694 C C . TYR A 1 85 ? 7.552 0.664 12.455 1.00 83.75 85 TYR A C 1
ATOM 696 O O . TYR A 1 85 ? 6.817 0.442 11.490 1.00 83.75 85 TYR A O 1
ATOM 704 N N . ASN A 1 86 ? 8.765 1.209 12.317 1.00 86.31 86 ASN A N 1
ATOM 705 C CA . ASN A 1 86 ? 9.306 1.577 11.013 1.00 86.31 86 ASN A CA 1
ATOM 706 C C . ASN A 1 86 ? 9.510 0.338 10.140 1.00 86.31 86 ASN A C 1
ATOM 708 O O . ASN A 1 86 ? 9.092 0.348 8.990 1.00 86.31 86 ASN A O 1
ATOM 712 N N . LEU A 1 87 ? 10.058 -0.742 10.695 1.00 86.56 87 LEU A N 1
ATOM 713 C CA . LEU A 1 87 ? 10.292 -1.992 9.982 1.00 86.56 87 LEU A CA 1
ATOM 714 C C . LEU A 1 87 ? 8.992 -2.573 9.423 1.00 86.56 87 LEU A C 1
ATOM 716 O O . LEU A 1 87 ? 8.909 -2.835 8.224 1.00 86.56 87 LEU A O 1
ATOM 720 N N . ALA A 1 88 ? 7.962 -2.730 10.260 1.00 87.38 88 ALA A N 1
ATOM 721 C CA . ALA A 1 88 ? 6.686 -3.305 9.833 1.00 87.38 88 ALA A CA 1
ATOM 722 C C . ALA A 1 88 ? 6.055 -2.499 8.685 1.00 87.38 88 ALA A C 1
ATOM 724 O O . ALA A 1 88 ? 5.588 -3.048 7.686 1.00 87.38 88 ALA A O 1
ATOM 725 N N . ARG A 1 89 ? 6.098 -1.173 8.804 1.00 90.25 89 ARG A N 1
ATOM 726 C CA . ARG A 1 89 ? 5.597 -0.230 7.806 1.00 90.25 89 ARG A CA 1
ATOM 727 C C . ARG A 1 89 ? 6.406 -0.255 6.507 1.00 90.25 89 ARG A C 1
ATOM 729 O O . ARG A 1 89 ? 5.832 -0.213 5.418 1.00 90.25 89 ARG A O 1
ATOM 736 N N . ASP A 1 90 ? 7.727 -0.304 6.615 1.00 89.94 90 ASP A N 1
ATOM 737 C CA . ASP A 1 90 ? 8.634 -0.277 5.474 1.00 89.94 90 ASP A CA 1
ATOM 738 C C . ASP A 1 90 ? 8.518 -1.585 4.669 1.00 89.94 90 ASP A C 1
ATOM 740 O O . ASP A 1 90 ? 8.465 -1.543 3.439 1.00 89.94 90 ASP A O 1
ATOM 744 N N . LEU A 1 91 ? 8.352 -2.734 5.336 1.00 87.50 91 LEU A N 1
ATOM 745 C CA . LEU A 1 91 ? 8.084 -4.024 4.684 1.00 87.50 91 LEU A CA 1
ATOM 746 C C . LEU A 1 91 ? 6.755 -4.031 3.915 1.00 87.50 91 LEU A C 1
ATOM 748 O O . LEU A 1 91 ? 6.703 -4.543 2.792 1.00 87.50 91 LEU A O 1
ATOM 752 N N . GLY A 1 92 ? 5.721 -3.378 4.457 1.00 87.38 92 GLY A N 1
ATOM 753 C CA . GLY A 1 92 ? 4.472 -3.124 3.736 1.00 87.38 92 GLY A CA 1
ATOM 754 C C . GLY A 1 92 ? 4.711 -2.347 2.438 1.00 87.38 92 GLY A C 1
ATOM 755 O O . GLY A 1 92 ? 4.283 -2.776 1.364 1.00 87.38 92 GLY A O 1
ATOM 756 N N . ILE A 1 93 ? 5.474 -1.244 2.487 1.00 88.38 93 ILE A N 1
ATOM 757 C CA . ILE A 1 93 ? 5.833 -0.437 1.301 1.00 88.38 93 ILE A CA 1
ATOM 758 C C . ILE A 1 93 ? 6.579 -1.269 0.258 1.00 88.38 93 ILE A C 1
ATOM 760 O O . ILE A 1 93 ? 6.284 -1.136 -0.930 1.00 88.38 93 ILE A O 1
ATOM 764 N N . VAL A 1 94 ? 7.531 -2.105 0.683 1.00 87.31 94 VAL A N 1
ATOM 765 C CA . VAL A 1 94 ? 8.356 -2.889 -0.241 1.00 87.31 94 VAL A CA 1
ATOM 766 C C . VAL A 1 94 ? 7.510 -3.857 -1.064 1.00 87.31 94 VAL A C 1
ATOM 768 O O . VAL A 1 94 ? 7.841 -4.050 -2.222 1.00 87.31 94 VAL A O 1
ATOM 771 N N . ARG A 1 95 ? 6.419 -4.440 -0.548 1.00 88.12 95 ARG A N 1
ATOM 772 C CA . ARG A 1 95 ? 5.568 -5.402 -1.291 1.00 88.12 95 ARG A CA 1
ATOM 773 C C . ARG A 1 95 ? 6.371 -6.518 -1.970 1.00 88.12 95 ARG A C 1
ATOM 775 O O . ARG A 1 95 ? 6.434 -6.630 -3.203 1.00 88.12 95 ARG A O 1
ATOM 782 N N . GLN A 1 96 ? 7.049 -7.327 -1.169 1.00 88.50 96 GLN A N 1
ATOM 783 C CA . GLN A 1 96 ? 7.853 -8.446 -1.661 1.00 88.50 96 GLN A CA 1
ATOM 784 C C . GLN A 1 96 ? 7.021 -9.448 -2.478 1.00 88.50 96 GLN A C 1
ATOM 786 O O . GLN A 1 96 ? 7.474 -9.912 -3.523 1.00 88.50 96 GLN A O 1
ATOM 791 N N . TYR A 1 97 ? 5.783 -9.712 -2.068 1.00 88.88 97 TYR A N 1
ATOM 792 C CA . TYR A 1 97 ? 4.926 -10.748 -2.640 1.00 88.88 97 TYR A CA 1
ATOM 793 C C . TYR A 1 97 ? 3.874 -10.166 -3.597 1.00 88.88 97 TYR A C 1
ATOM 795 O O . TYR A 1 97 ? 3.209 -9.183 -3.271 1.00 88.88 97 TYR A O 1
ATOM 803 N N . GLY A 1 98 ? 3.717 -10.775 -4.775 1.00 85.69 98 GLY A N 1
ATOM 804 C CA . GLY A 1 98 ? 2.597 -10.518 -5.692 1.00 85.69 98 GLY A CA 1
ATOM 805 C C . GLY A 1 98 ? 1.404 -11.431 -5.394 1.00 85.69 98 GLY A C 1
ATOM 806 O O . GLY A 1 98 ? 1.433 -12.188 -4.430 1.00 85.69 98 GLY A O 1
ATOM 807 N N . ALA A 1 99 ? 0.350 -11.382 -6.210 1.00 79.44 99 ALA A N 1
ATOM 808 C CA . ALA A 1 99 ? -0.753 -12.342 -6.101 1.00 79.44 99 ALA A CA 1
ATOM 809 C C . ALA A 1 99 ? -0.295 -13.776 -6.470 1.00 79.44 99 ALA A C 1
ATOM 811 O O . ALA A 1 99 ? 0.494 -13.917 -7.408 1.00 79.44 99 ALA A O 1
ATOM 812 N N . PRO A 1 100 ? -0.823 -14.829 -5.810 1.00 83.56 100 PRO A N 1
ATOM 813 C CA . PRO A 1 100 ? -1.849 -14.802 -4.758 1.00 83.56 100 PRO A CA 1
ATOM 814 C C . PRO A 1 100 ? -1.319 -14.519 -3.338 1.00 83.56 100 PRO A C 1
ATOM 816 O O . PRO A 1 100 ? -2.115 -14.326 -2.424 1.00 83.56 100 PRO A O 1
ATOM 819 N N . GLU A 1 101 ? -0.005 -14.457 -3.124 1.00 89.69 101 GLU A N 1
ATOM 820 C CA . GLU A 1 101 ? 0.607 -14.301 -1.795 1.00 89.69 101 GLU A CA 1
ATOM 821 C C . GLU A 1 101 ? 0.653 -12.855 -1.265 1.00 89.69 101 GLU A C 1
ATOM 823 O O . GLU A 1 101 ? 1.248 -12.597 -0.218 1.00 89.69 101 GLU A O 1
ATOM 828 N N . SER A 1 102 ? 0.017 -11.893 -1.936 1.00 87.31 102 SER A N 1
ATOM 829 C CA . SER A 1 102 ? 0.135 -10.459 -1.626 1.00 87.31 102 SER A CA 1
ATOM 830 C C . SER A 1 102 ? -0.290 -10.097 -0.199 1.00 87.31 102 SER A C 1
ATOM 832 O O . SER A 1 102 ? 0.203 -9.117 0.364 1.00 87.31 102 SER A O 1
ATOM 834 N N . SER A 1 103 ? -1.139 -10.911 0.436 1.00 88.38 103 SER A N 1
ATOM 835 C CA . SER A 1 103 ? -1.535 -10.741 1.837 1.00 88.38 103 SER A CA 1
ATOM 836 C C . SER A 1 103 ? -0.376 -10.873 2.830 1.00 88.38 103 SER A C 1
ATOM 838 O O . SER A 1 103 ? -0.496 -10.374 3.952 1.00 88.38 103 SER A O 1
ATOM 840 N N . GLN A 1 104 ? 0.718 -11.543 2.443 1.00 92.94 104 GLN A N 1
ATOM 841 C CA . GLN A 1 104 ? 1.923 -11.702 3.264 1.00 92.94 104 GLN A CA 1
ATOM 842 C C . GLN A 1 104 ? 2.668 -10.378 3.458 1.00 92.94 104 GLN A C 1
ATOM 844 O O . GLN A 1 104 ? 3.314 -10.190 4.483 1.00 92.94 104 GLN A O 1
ATOM 849 N N . ASN A 1 105 ? 2.516 -9.418 2.537 1.00 93.12 105 ASN A N 1
ATOM 850 C CA . ASN A 1 105 ? 3.140 -8.095 2.662 1.00 93.12 105 ASN A CA 1
ATOM 851 C C . ASN A 1 105 ? 2.678 -7.325 3.911 1.00 93.12 105 ASN A C 1
ATOM 853 O O . ASN A 1 105 ? 3.367 -6.418 4.361 1.00 93.12 105 ASN A O 1
ATOM 857 N N . LEU A 1 106 ? 1.513 -7.675 4.465 1.00 95.06 106 LEU A N 1
ATOM 858 C CA . LEU A 1 106 ? 0.951 -7.032 5.653 1.00 95.06 106 LEU A CA 1
ATOM 859 C C . LEU A 1 106 ? 1.203 -7.819 6.942 1.00 95.06 106 LEU A C 1
ATOM 861 O O . LEU A 1 106 ? 0.703 -7.413 7.988 1.00 95.06 106 LEU A O 1
ATOM 865 N N . GLU A 1 107 ? 1.908 -8.952 6.900 1.00 95.31 107 GLU A N 1
ATOM 866 C CA . GLU A 1 107 ? 1.999 -9.825 8.074 1.00 95.31 107 GLU A CA 1
ATOM 867 C C . GLU A 1 107 ? 2.753 -9.169 9.229 1.00 95.31 107 GLU A C 1
ATOM 869 O O . GLU A 1 107 ? 2.289 -9.239 10.363 1.00 95.31 107 GLU A O 1
ATOM 874 N N . GLU A 1 108 ? 3.816 -8.416 8.944 1.00 94.56 108 GLU A N 1
ATOM 875 C CA . GLU A 1 108 ? 4.535 -7.683 9.991 1.00 94.56 108 GLU A CA 1
ATOM 876 C C . GLU A 1 108 ? 3.715 -6.539 10.588 1.00 94.56 108 GLU A C 1
ATOM 878 O O . GLU A 1 108 ? 3.719 -6.334 11.802 1.00 94.56 108 GLU A O 1
ATOM 883 N N . LEU A 1 109 ? 2.911 -5.845 9.775 1.00 95.06 109 LEU A N 1
ATOM 884 C CA . LEU A 1 109 ? 1.953 -4.869 10.300 1.00 95.06 109 LEU A CA 1
ATOM 885 C C . LEU A 1 109 ? 0.907 -5.541 11.192 1.00 95.06 109 LEU A C 1
ATOM 887 O O . LEU A 1 109 ? 0.592 -5.026 12.264 1.00 95.06 109 LEU A O 1
ATOM 891 N N . LYS A 1 110 ? 0.388 -6.710 10.803 1.00 96.88 110 LYS A N 1
ATOM 892 C CA . LYS A 1 110 ? -0.549 -7.471 11.642 1.00 96.88 110 LYS A CA 1
ATOM 893 C C . LYS A 1 110 ? 0.115 -7.953 12.930 1.00 96.88 110 LYS A C 1
ATOM 895 O O . LYS A 1 110 ? -0.518 -7.859 13.976 1.00 96.88 110 LYS A O 1
ATOM 900 N N . ASN A 1 111 ? 1.361 -8.431 12.884 1.00 94.94 111 ASN A N 1
ATOM 901 C CA . ASN A 1 111 ? 2.141 -8.811 14.067 1.00 94.94 111 ASN A CA 1
ATOM 902 C C . ASN A 1 111 ? 2.271 -7.636 15.033 1.00 94.94 111 ASN A C 1
ATOM 904 O O . ASN A 1 111 ? 1.928 -7.764 16.207 1.00 94.94 111 ASN A O 1
ATOM 908 N N . MET A 1 112 ? 2.666 -6.470 14.522 1.00 94.69 112 MET A N 1
ATOM 909 C CA . MET A 1 112 ? 2.724 -5.232 15.293 1.00 94.69 112 MET A CA 1
ATOM 910 C C . MET A 1 112 ? 1.370 -4.920 15.943 1.00 94.69 112 MET A C 1
ATOM 912 O O . MET A 1 112 ? 1.299 -4.731 17.156 1.00 94.69 112 MET A O 1
ATOM 916 N N . PHE A 1 113 ? 0.277 -4.942 15.173 1.00 96.75 113 PHE A N 1
ATOM 917 C CA . PHE A 1 113 ? -1.067 -4.714 15.706 1.00 96.75 113 PHE A CA 1
ATOM 918 C C . PHE A 1 113 ? -1.471 -5.744 16.772 1.00 96.75 113 PHE A C 1
ATOM 920 O O . PHE A 1 113 ? -2.074 -5.352 17.768 1.00 96.75 113 PHE A O 1
ATOM 927 N N . ARG A 1 114 ? -1.116 -7.029 16.630 1.00 96.31 114 ARG A N 1
ATOM 928 C CA . ARG A 1 114 ? -1.372 -8.065 17.653 1.00 96.31 11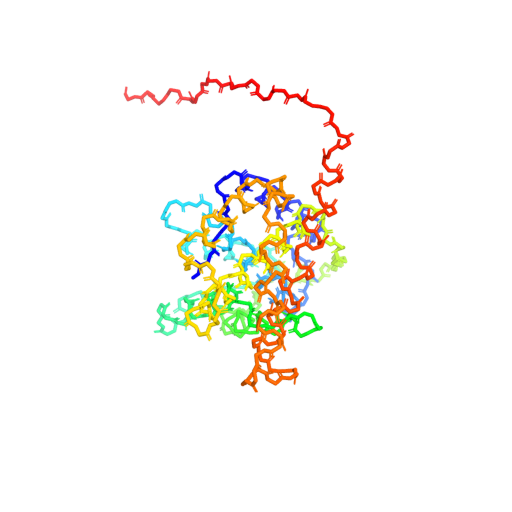4 ARG A CA 1
ATOM 929 C C . ARG A 1 114 ? -0.690 -7.747 18.985 1.00 96.31 114 ARG A C 1
ATOM 931 O O . ARG A 1 114 ? -1.269 -8.037 20.025 1.00 96.31 114 ARG A O 1
ATOM 938 N N . MET A 1 115 ? 0.501 -7.146 18.965 1.00 94.12 115 MET A N 1
ATOM 939 C CA . MET A 1 115 ? 1.241 -6.791 20.184 1.00 94.12 115 MET A CA 1
ATOM 940 C C . MET A 1 115 ? 0.657 -5.570 20.905 1.00 94.12 115 MET A C 1
ATOM 942 O O . MET A 1 115 ? 0.644 -5.519 22.136 1.00 94.12 115 MET A O 1
ATOM 946 N N . ILE A 1 116 ? 0.173 -4.583 20.146 1.00 95.31 116 ILE A N 1
ATOM 947 C CA . ILE A 1 116 ? -0.263 -3.292 20.702 1.00 95.31 116 ILE A CA 1
ATOM 948 C C . ILE A 1 116 ? -1.773 -3.197 20.936 1.00 95.31 116 ILE A C 1
ATOM 950 O O . ILE A 1 116 ? -2.217 -2.262 21.596 1.00 95.31 116 ILE A O 1
ATOM 954 N N . THR A 1 117 ? -2.565 -4.122 20.385 1.00 97.94 117 THR A N 1
ATOM 955 C CA . THR A 1 117 ? -4.033 -4.044 20.408 1.00 97.94 117 THR A CA 1
ATOM 956 C C . THR A 1 117 ? -4.626 -4.958 21.470 1.00 97.94 117 THR A C 1
ATOM 958 O O . THR A 1 117 ? -4.348 -6.154 21.506 1.00 97.94 117 THR A O 1
ATOM 961 N N . SER A 1 118 ? -5.526 -4.424 22.292 1.00 97.81 118 SER A N 1
ATOM 962 C CA . SER A 1 118 ? -6.302 -5.200 23.266 1.00 97.81 118 SER A CA 1
ATOM 963 C C . SER A 1 118 ? -7.755 -4.717 23.340 1.00 97.81 118 SER A C 1
ATOM 965 O O . SER A 1 118 ? -8.020 -3.545 23.071 1.00 97.81 118 SER A O 1
ATOM 967 N N . PRO A 1 119 ? -8.733 -5.579 23.672 1.00 98.25 119 PRO A N 1
ATOM 968 C CA . PRO A 1 119 ? -10.113 -5.138 23.853 1.00 98.25 119 PRO A CA 1
ATOM 969 C C . PRO A 1 119 ? -10.244 -4.185 25.046 1.00 98.25 119 PRO A C 1
ATOM 971 O O . PRO A 1 119 ? -9.763 -4.484 26.142 1.00 98.25 119 PRO A O 1
ATOM 974 N N . LEU A 1 120 ? -10.954 -3.071 24.858 1.00 97.81 120 LEU A N 1
ATOM 975 C CA . LEU A 1 120 ? -11.363 -2.211 25.970 1.00 97.81 120 LEU A CA 1
ATOM 976 C C . LEU A 1 120 ? -12.410 -2.937 26.827 1.00 97.81 120 LEU A C 1
ATOM 978 O O . LEU A 1 120 ? -13.368 -3.499 26.293 1.00 97.81 120 LEU A O 1
ATOM 982 N N . GLN A 1 121 ? -12.232 -2.907 28.148 1.00 96.25 121 GLN A N 1
ATOM 983 C CA . GLN A 1 121 ? -13.059 -3.645 29.117 1.00 96.25 121 GLN A CA 1
ATOM 984 C C . GLN A 1 121 ? -14.306 -2.866 29.577 1.00 96.25 121 GLN A C 1
ATOM 986 O O . GLN A 1 121 ? -14.930 -3.214 30.576 1.00 96.25 121 GLN A O 1
ATOM 991 N N . THR A 1 122 ? -14.651 -1.769 28.900 1.00 97.50 122 THR A N 1
ATOM 992 C CA . THR A 1 122 ? -15.853 -0.994 29.227 1.00 97.50 122 THR A CA 1
ATOM 993 C C . THR A 1 122 ? -17.087 -1.628 28.588 1.00 97.50 122 THR A C 1
ATOM 995 O O . THR A 1 122 ? -17.004 -2.223 27.509 1.00 97.50 122 THR A O 1
ATOM 998 N N . LYS A 1 123 ? -18.251 -1.463 29.226 1.00 97.06 123 LYS A N 1
ATOM 999 C CA . LYS A 1 123 ? -19.531 -1.971 28.704 1.00 97.06 123 LYS A CA 1
ATOM 1000 C C . LYS A 1 123 ? -19.851 -1.378 27.334 1.00 97.06 123 LYS A C 1
ATOM 1002 O O . LYS A 1 123 ? -20.349 -2.073 26.455 1.00 97.06 123 LYS A O 1
ATOM 1007 N N . GLU A 1 124 ? -19.531 -0.106 27.134 1.00 96.81 124 GLU A N 1
ATOM 1008 C CA . GLU A 1 124 ? -19.739 0.609 25.877 1.00 96.81 124 GLU A CA 1
ATOM 1009 C C . GLU A 1 124 ? -18.885 -0.002 24.758 1.00 96.81 124 GLU A C 1
ATOM 1011 O O . GLU A 1 124 ? -19.374 -0.244 23.657 1.00 96.81 124 GLU A O 1
ATOM 1016 N N . ALA A 1 125 ? -17.619 -0.326 25.042 1.00 97.56 125 ALA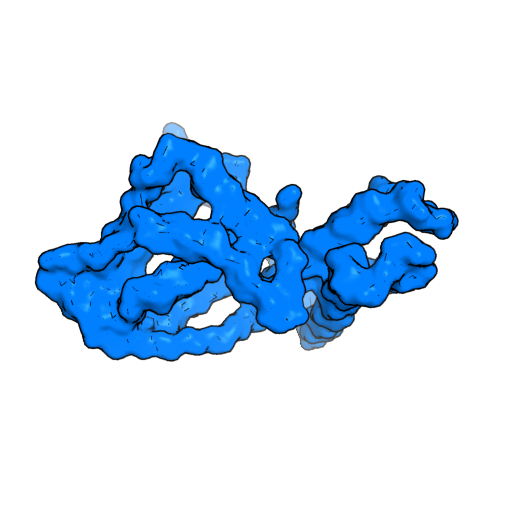 A N 1
ATOM 1017 C CA . ALA A 1 125 ? -16.738 -0.954 24.064 1.00 97.56 125 ALA A CA 1
ATOM 1018 C C . ALA A 1 125 ? -17.166 -2.392 23.735 1.00 97.56 125 ALA A C 1
ATOM 1020 O O . ALA A 1 125 ? -17.078 -2.816 22.583 1.00 97.56 125 ALA A O 1
ATOM 1021 N N . GLU A 1 126 ? -17.661 -3.143 24.720 1.00 96.69 126 GLU A N 1
ATOM 1022 C CA . GLU A 1 126 ? -18.272 -4.458 24.494 1.00 96.69 126 GLU A CA 1
ATOM 1023 C C . GLU A 1 126 ? -19.502 -4.370 23.589 1.00 96.69 126 GLU A C 1
ATOM 1025 O O . GLU A 1 126 ? -19.632 -5.168 22.658 1.00 96.69 126 GLU A O 1
ATOM 1030 N N . GLN A 1 127 ? -20.368 -3.377 23.804 1.00 97.25 127 GLN A N 1
ATOM 1031 C CA . GLN A 1 127 ? -21.532 -3.129 22.952 1.00 97.25 127 GLN A CA 1
ATOM 1032 C C . GLN A 1 127 ? -21.117 -2.797 21.515 1.00 97.25 127 GLN A C 1
ATOM 1034 O O . GLN A 1 127 ? -21.652 -3.393 20.584 1.00 97.25 127 GLN A O 1
ATOM 1039 N N . ILE A 1 128 ? -20.121 -1.924 21.325 1.00 97.62 128 ILE A N 1
ATOM 1040 C CA . ILE A 1 128 ? -19.584 -1.578 19.998 1.00 97.62 128 ILE A CA 1
ATOM 1041 C C . ILE A 1 128 ? -19.056 -2.818 19.268 1.00 97.62 128 ILE A C 1
ATOM 1043 O O . ILE A 1 128 ? -19.344 -3.008 18.086 1.00 97.62 128 ILE A O 1
ATOM 1047 N N . ARG A 1 129 ? -18.304 -3.686 19.955 1.00 97.06 129 ARG A N 1
ATOM 1048 C CA . ARG A 1 129 ? -17.782 -4.932 19.365 1.00 97.06 129 ARG A CA 1
ATOM 1049 C C . ARG A 1 129 ? -18.870 -5.971 19.091 1.00 97.06 129 ARG A C 1
ATOM 1051 O O . ARG A 1 129 ? -18.654 -6.855 18.271 1.00 97.06 129 ARG A O 1
ATOM 1058 N N . SER A 1 130 ? -20.014 -5.866 19.763 1.00 95.25 130 SER A N 1
ATOM 1059 C CA . SER A 1 130 ? -21.168 -6.756 19.582 1.00 95.25 130 SER A CA 1
ATOM 1060 C C . SER A 1 130 ? -22.112 -6.302 18.465 1.00 95.25 130 SER A C 1
ATOM 1062 O O . SER A 1 130 ? -23.055 -7.022 18.135 1.00 95.25 130 SER A O 1
ATOM 1064 N N . LEU A 1 131 ? -21.882 -5.121 17.876 1.00 95.44 131 LEU A N 1
ATOM 1065 C CA . LEU A 1 131 ? -22.623 -4.676 16.701 1.00 95.44 131 LEU A CA 1
ATOM 1066 C C . LEU A 1 131 ? -22.434 -5.672 15.546 1.00 95.44 131 LEU A C 1
ATOM 1068 O O . LEU A 1 131 ? -21.342 -6.224 15.387 1.00 95.44 131 LEU A O 1
ATOM 1072 N N . PRO A 1 132 ? -23.453 -5.877 14.694 1.00 94.94 132 PRO A N 1
ATOM 1073 C CA . PRO A 1 132 ? -23.277 -6.640 13.469 1.00 94.94 132 PRO A CA 1
ATOM 1074 C C . PRO A 1 132 ? -22.145 -6.041 12.628 1.00 94.94 132 PRO A C 1
ATOM 1076 O O . PRO A 1 132 ? -22.186 -4.865 12.263 1.00 94.94 132 PRO A O 1
ATOM 1079 N N . ALA A 1 133 ? -21.130 -6.852 12.331 1.00 92.94 133 ALA A N 1
ATOM 1080 C CA . ALA A 1 133 ? -20.030 -6.443 11.472 1.00 92.94 133 ALA A CA 1
ATOM 1081 C C . ALA A 1 133 ? -20.554 -6.049 10.085 1.00 92.94 133 ALA A C 1
ATOM 1083 O O . ALA A 1 133 ? -21.254 -6.834 9.437 1.00 92.94 133 ALA A O 1
ATOM 1084 N N . ALA A 1 134 ? -20.158 -4.870 9.605 1.00 92.75 134 ALA A N 1
ATOM 1085 C CA . ALA A 1 134 ? -20.335 -4.529 8.201 1.00 92.75 134 ALA A CA 1
ATOM 1086 C C . ALA A 1 134 ? -19.549 -5.531 7.327 1.00 92.75 134 ALA A C 1
ATOM 1088 O O . ALA A 1 134 ? -18.456 -5.965 7.718 1.00 92.75 134 ALA A O 1
ATOM 1089 N N . PRO A 1 135 ? -20.074 -5.931 6.155 1.00 91.81 135 PRO A N 1
ATOM 1090 C CA . PRO A 1 135 ? -19.296 -6.721 5.212 1.00 91.81 135 PRO A CA 1
ATOM 1091 C C . PRO A 1 135 ? -18.088 -5.905 4.745 1.00 91.81 135 PRO A C 1
ATOM 1093 O O . PRO A 1 135 ? -18.192 -4.694 4.577 1.00 91.81 135 PRO A O 1
ATOM 1096 N N . THR A 1 136 ? -16.950 -6.558 4.500 1.00 91.81 136 THR A N 1
ATOM 1097 C CA . THR A 1 136 ? -15.824 -5.899 3.826 1.00 91.81 136 THR A CA 1
ATOM 1098 C C . THR A 1 136 ? -16.214 -5.687 2.361 1.00 91.81 136 THR A C 1
ATOM 1100 O O . THR A 1 136 ? -16.391 -6.682 1.654 1.00 91.81 136 THR A O 1
ATOM 1103 N N . PRO A 1 137 ? -16.397 -4.438 1.897 1.00 89.69 137 PRO A N 1
ATOM 1104 C CA . PRO A 1 137 ? -16.789 -4.185 0.525 1.00 89.69 137 PRO A CA 1
ATOM 1105 C C . PRO A 1 137 ? -15.620 -4.466 -0.418 1.00 89.69 137 PRO A C 1
ATOM 1107 O O . PRO A 1 137 ? -14.451 -4.420 -0.022 1.00 89.69 137 PRO A O 1
ATOM 1110 N N . GLU A 1 138 ? -15.937 -4.707 -1.689 1.00 92.06 138 GLU A N 1
ATOM 1111 C CA . GLU A 1 138 ? -14.924 -4.658 -2.740 1.00 92.06 138 GLU A CA 1
ATOM 1112 C C . GLU A 1 138 ? -14.216 -3.296 -2.733 1.00 92.06 138 GLU A C 1
ATOM 1114 O O . GLU A 1 138 ? -14.764 -2.279 -2.286 1.00 92.06 138 GLU A O 1
ATOM 1119 N N . LEU A 1 139 ? -12.966 -3.279 -3.193 1.00 91.06 139 LEU A N 1
ATOM 1120 C CA . LEU A 1 139 ? -12.212 -2.037 -3.291 1.00 91.06 139 LEU A CA 1
ATOM 1121 C C . LEU A 1 139 ? -12.868 -1.120 -4.320 1.00 91.06 139 LEU A C 1
ATOM 1123 O O . LEU A 1 139 ? -13.222 -1.554 -5.415 1.00 91.06 139 LEU A O 1
ATOM 1127 N N . SER A 1 140 ? -12.995 0.162 -3.976 1.00 90.38 140 SER A N 1
ATOM 1128 C CA . SER A 1 140 ? -13.386 1.173 -4.953 1.00 90.38 140 SER A CA 1
ATOM 1129 C C . SER A 1 140 ? -12.390 1.220 -6.114 1.00 90.38 140 SER A C 1
ATOM 1131 O O . SER A 1 140 ? -11.218 0.862 -5.964 1.00 90.38 140 SER A O 1
ATOM 1133 N N . GLU A 1 141 ? -12.836 1.719 -7.268 1.00 90.31 141 GLU A N 1
ATOM 1134 C CA . GLU A 1 141 ? -11.962 1.895 -8.432 1.00 90.31 141 GLU A CA 1
ATOM 1135 C C . GLU A 1 141 ? -10.707 2.706 -8.097 1.00 90.31 141 GLU A C 1
ATOM 1137 O O . GLU A 1 141 ? -9.619 2.374 -8.559 1.00 90.31 141 GLU A O 1
ATOM 1142 N N . ASP A 1 142 ? -10.826 3.737 -7.261 1.00 91.62 142 ASP A N 1
ATOM 1143 C CA . ASP A 1 142 ? -9.684 4.566 -6.880 1.00 91.62 142 ASP A CA 1
ATOM 1144 C C . ASP A 1 142 ? -8.707 3.826 -5.958 1.00 91.62 142 ASP A C 1
ATOM 1146 O O . ASP A 1 142 ? -7.498 3.942 -6.146 1.00 91.62 142 ASP A O 1
ATOM 1150 N N . LEU A 1 143 ? -9.187 2.982 -5.036 1.00 92.75 143 LEU A N 1
ATOM 1151 C CA . LEU A 1 143 ? -8.299 2.120 -4.246 1.00 92.75 143 LEU A CA 1
ATOM 1152 C C . LEU A 1 143 ? -7.608 1.061 -5.111 1.00 92.75 143 LEU A C 1
ATOM 1154 O O . LEU A 1 143 ? -6.428 0.777 -4.906 1.00 92.75 143 LEU A O 1
ATOM 1158 N N . LEU A 1 144 ? -8.304 0.511 -6.110 1.00 92.25 144 LEU A N 1
ATOM 1159 C CA . LEU A 1 144 ? -7.681 -0.373 -7.093 1.00 92.25 144 LEU A CA 1
ATOM 1160 C C . LEU A 1 144 ? -6.585 0.369 -7.867 1.00 92.25 144 LEU A C 1
ATOM 1162 O O . LEU A 1 144 ? -5.484 -0.156 -8.001 1.00 92.25 144 LEU A O 1
ATOM 1166 N N . LYS A 1 145 ? -6.829 1.609 -8.310 1.00 92.00 145 LYS A N 1
ATOM 1167 C CA . LYS A 1 145 ? -5.805 2.432 -8.980 1.00 92.00 145 LYS A CA 1
ATOM 1168 C C . LYS A 1 145 ? -4.575 2.650 -8.094 1.00 92.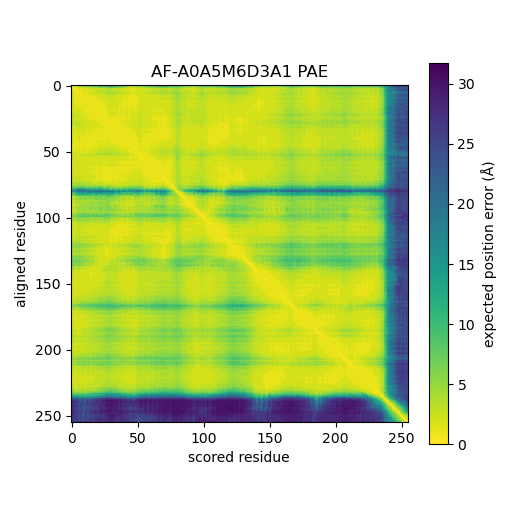00 145 LYS A C 1
ATOM 1170 O O . LYS A 1 145 ? -3.466 2.555 -8.615 1.00 92.00 145 LYS A O 1
ATOM 1175 N N . ILE A 1 146 ? -4.743 2.898 -6.790 1.00 93.31 146 ILE A N 1
ATOM 1176 C CA . ILE A 1 146 ? -3.617 3.015 -5.842 1.00 93.31 146 ILE A CA 1
ATOM 1177 C C . ILE A 1 146 ? -2.760 1.752 -5.874 1.00 93.31 146 ILE A C 1
ATOM 1179 O O . ILE A 1 146 ? -1.546 1.836 -6.055 1.00 93.31 146 ILE A O 1
ATOM 1183 N N . GLU A 1 147 ? -3.390 0.586 -5.738 1.00 92.12 147 GLU A N 1
ATOM 1184 C CA . GLU A 1 147 ? -2.700 -0.704 -5.732 1.00 92.12 147 GLU A CA 1
ATOM 1185 C C . GLU A 1 147 ? -1.947 -0.951 -7.043 1.00 92.12 147 GLU A C 1
ATOM 1187 O O . GLU A 1 147 ? -0.771 -1.309 -7.009 1.00 92.12 147 GLU A O 1
ATOM 1192 N N . VAL A 1 148 ? -2.577 -0.680 -8.191 1.00 93.00 148 VAL A N 1
ATOM 1193 C CA . VAL A 1 148 ? -1.948 -0.824 -9.513 1.00 93.00 148 VAL A CA 1
ATOM 1194 C C . VAL A 1 148 ? -0.730 0.092 -9.662 1.00 93.00 148 VAL A C 1
ATOM 1196 O O . VAL A 1 148 ? 0.341 -0.362 -10.067 1.00 93.00 148 VAL A O 1
ATOM 1199 N N . LYS A 1 149 ? -0.868 1.383 -9.330 1.00 93.38 149 LYS A N 1
ATOM 1200 C CA . LYS A 1 149 ? 0.235 2.354 -9.433 1.00 93.38 149 LYS A CA 1
ATOM 1201 C C . LYS A 1 149 ? 1.389 1.987 -8.507 1.00 93.38 149 LYS A C 1
ATOM 1203 O O . LYS A 1 149 ? 2.549 2.051 -8.902 1.00 93.38 149 LYS A O 1
ATOM 1208 N N . ARG A 1 150 ? 1.074 1.567 -7.284 1.00 93.12 150 ARG A N 1
ATOM 1209 C CA . ARG A 1 150 ? 2.074 1.136 -6.309 1.00 93.12 150 ARG A CA 1
ATOM 1210 C C . ARG A 1 150 ? 2.801 -0.127 -6.761 1.00 93.12 150 ARG A C 1
ATOM 1212 O O . ARG A 1 150 ? 4.012 -0.220 -6.583 1.00 93.12 150 ARG A O 1
ATOM 1219 N N . GLU A 1 151 ? 2.087 -1.080 -7.353 1.00 94.31 151 GLU A N 1
ATOM 1220 C CA . GLU A 1 151 ? 2.679 -2.297 -7.910 1.00 94.31 151 GLU A CA 1
ATOM 1221 C C . GLU A 1 151 ? 3.653 -1.966 -9.049 1.00 94.31 151 GLU A C 1
ATOM 1223 O O . GLU A 1 151 ? 4.777 -2.474 -9.059 1.00 94.31 151 GLU A O 1
ATOM 1228 N N . PHE A 1 152 ? 3.263 -1.057 -9.950 1.00 96.38 152 PHE A N 1
ATOM 1229 C CA . PHE A 1 152 ? 4.123 -0.533 -11.013 1.00 96.38 152 PHE A CA 1
ATOM 1230 C C . PHE A 1 152 ? 5.395 0.117 -10.456 1.00 96.38 152 PHE A C 1
ATOM 1232 O O . PHE A 1 152 ? 6.491 -0.229 -10.890 1.00 96.38 152 PHE A O 1
ATOM 1239 N N . ASP A 1 153 ? 5.270 1.006 -9.467 1.00 95.19 153 ASP A N 1
ATOM 1240 C CA . ASP A 1 153 ? 6.410 1.712 -8.872 1.00 95.19 153 ASP A CA 1
ATOM 1241 C C . ASP A 1 153 ? 7.415 0.743 -8.235 1.00 95.19 153 ASP A C 1
ATOM 1243 O O . ASP A 1 153 ? 8.620 0.817 -8.483 1.00 95.19 153 ASP A O 1
ATOM 1247 N N . VAL A 1 154 ? 6.920 -0.181 -7.407 1.00 94.75 154 VAL A N 1
ATOM 1248 C CA . VAL A 1 154 ? 7.759 -1.137 -6.673 1.00 94.75 154 VAL A CA 1
ATOM 1249 C C . VAL A 1 154 ? 8.501 -2.061 -7.631 1.00 94.75 154 VAL A C 1
ATOM 1251 O O . VAL A 1 154 ? 9.710 -2.245 -7.506 1.00 94.75 154 VAL A O 1
ATOM 1254 N N . THR A 1 155 ? 7.785 -2.659 -8.580 1.00 96.62 155 THR A N 1
ATOM 1255 C CA . THR A 1 155 ? 8.372 -3.654 -9.485 1.00 96.62 155 THR A CA 1
ATOM 1256 C C . THR A 1 155 ? 9.248 -2.998 -10.550 1.00 96.62 155 THR A C 1
ATOM 1258 O O . THR A 1 155 ? 10.315 -3.522 -10.862 1.00 96.62 155 THR A O 1
ATOM 1261 N N . GLY A 1 156 ? 8.883 -1.801 -11.017 1.00 97.31 156 GLY A N 1
ATOM 1262 C CA . GLY A 1 156 ? 9.707 -0.996 -11.914 1.00 97.31 156 GLY A CA 1
ATOM 1263 C C . GLY A 1 156 ? 11.062 -0.641 -11.302 1.00 97.31 156 GLY A C 1
ATOM 1264 O O . GLY A 1 156 ? 12.086 -0.793 -11.963 1.00 97.31 156 GLY A O 1
ATOM 1265 N N . ILE A 1 157 ? 11.105 -0.241 -10.026 1.00 96.00 157 ILE A N 1
ATOM 1266 C CA . ILE A 1 157 ? 12.374 0.047 -9.335 1.00 96.00 157 ILE A CA 1
ATOM 1267 C C . ILE A 1 157 ? 13.245 -1.201 -9.203 1.00 96.00 157 ILE A C 1
ATOM 1269 O O . ILE A 1 157 ? 14.445 -1.119 -9.446 1.00 96.00 157 ILE A O 1
ATOM 1273 N N . ARG A 1 158 ? 12.667 -2.362 -8.883 1.00 95.75 158 ARG A N 1
ATOM 1274 C CA . ARG A 1 158 ? 13.442 -3.612 -8.821 1.00 95.75 158 ARG A CA 1
ATOM 1275 C C . ARG A 1 158 ? 14.055 -3.968 -10.170 1.00 95.75 158 ARG A C 1
ATOM 1277 O O . ARG A 1 158 ? 15.223 -4.326 -10.242 1.00 95.75 158 ARG A O 1
ATOM 1284 N N . LEU A 1 159 ? 13.298 -3.807 -11.254 1.00 97.12 159 LEU A N 1
ATOM 1285 C CA . LEU A 1 159 ? 13.818 -4.013 -12.607 1.00 97.12 159 LEU A CA 1
ATOM 1286 C C . LEU A 1 159 ? 14.909 -2.996 -12.960 1.00 97.12 159 LEU A C 1
ATOM 1288 O O . LEU A 1 159 ? 15.905 -3.361 -13.580 1.00 97.12 159 LEU A O 1
ATOM 1292 N N . MET A 1 160 ? 14.755 -1.745 -12.526 1.00 97.00 160 MET A N 1
ATOM 1293 C CA . MET A 1 160 ? 15.765 -0.700 -12.691 1.00 97.00 160 MET A CA 1
ATOM 1294 C C . MET A 1 160 ? 17.089 -1.065 -12.002 1.00 97.00 160 MET A C 1
ATOM 1296 O O . MET A 1 160 ? 18.154 -0.867 -12.583 1.00 97.00 160 MET A O 1
ATOM 1300 N N . GLU A 1 161 ? 17.035 -1.628 -10.792 1.00 95.38 161 GLU A N 1
ATOM 1301 C CA . GLU A 1 161 ? 18.212 -2.094 -10.042 1.00 95.38 161 GLU A CA 1
ATOM 1302 C C . GLU A 1 161 ? 18.952 -3.235 -10.757 1.00 95.38 161 GLU A C 1
ATOM 1304 O O . GLU A 1 161 ? 20.164 -3.378 -10.599 1.00 95.38 161 GLU A O 1
ATOM 1309 N N . MET A 1 162 ? 18.257 -4.007 -11.599 1.00 95.81 162 MET A N 1
ATOM 1310 C CA . MET A 1 162 ? 18.861 -5.067 -12.411 1.00 95.81 162 MET A CA 1
ATOM 1311 C C . MET A 1 162 ? 19.535 -4.558 -13.688 1.00 95.81 162 MET A C 1
ATOM 1313 O O . MET A 1 162 ? 20.392 -5.258 -14.229 1.00 95.81 162 MET A O 1
ATOM 1317 N N . LEU A 1 163 ? 19.186 -3.364 -14.184 1.00 96.06 163 LEU A N 1
ATOM 1318 C CA . LEU A 1 163 ? 19.674 -2.844 -15.471 1.00 96.06 163 LEU A CA 1
ATOM 1319 C C . LEU A 1 163 ? 21.201 -2.894 -15.642 1.00 96.06 163 LEU A C 1
ATOM 1321 O O . LEU A 1 163 ? 21.630 -3.285 -16.727 1.00 96.06 163 LEU A O 1
ATOM 1325 N N . PRO A 1 164 ? 22.042 -2.584 -14.628 1.00 96.19 164 PRO A N 1
ATOM 1326 C CA . PRO A 1 164 ? 23.497 -2.672 -14.776 1.00 96.19 164 PRO A CA 1
ATOM 1327 C C . PRO A 1 164 ? 24.011 -4.074 -15.143 1.00 96.19 164 PRO A C 1
ATOM 1329 O O . PRO A 1 164 ? 25.093 -4.196 -15.712 1.00 96.19 164 PRO A O 1
ATOM 1332 N N . ALA A 1 165 ? 23.249 -5.127 -14.833 1.00 93.81 165 ALA A N 1
ATOM 1333 C CA . ALA A 1 165 ? 23.578 -6.508 -15.178 1.00 93.81 165 ALA A CA 1
ATOM 1334 C C . ALA A 1 165 ? 23.042 -6.939 -16.558 1.00 93.81 165 ALA A C 1
ATOM 1336 O O . ALA A 1 165 ? 23.385 -8.018 -17.040 1.00 93.81 165 ALA A O 1
ATOM 1337 N N . LEU A 1 166 ? 22.214 -6.119 -17.215 1.00 94.69 166 LEU A N 1
ATOM 1338 C CA . LEU A 1 166 ? 21.562 -6.450 -18.481 1.00 94.69 166 LEU A CA 1
ATOM 1339 C C . LEU A 1 166 ? 22.277 -5.778 -19.658 1.00 94.69 166 LEU A C 1
ATOM 1341 O O . LEU A 1 166 ? 22.382 -4.555 -19.758 1.00 94.69 166 LEU A O 1
ATOM 1345 N N . ARG A 1 167 ? 22.754 -6.588 -20.605 1.00 91.31 167 ARG A N 1
ATOM 1346 C CA . ARG A 1 167 ? 23.498 -6.087 -21.766 1.00 91.31 167 ARG A CA 1
ATOM 1347 C C . ARG A 1 167 ? 22.595 -5.292 -22.713 1.00 91.31 167 ARG A C 1
ATOM 1349 O O . ARG A 1 167 ? 21.551 -5.783 -23.130 1.00 91.31 167 ARG A O 1
ATOM 1356 N N . GLY A 1 168 ? 23.057 -4.111 -23.128 1.00 91.56 168 GLY A N 1
ATOM 1357 C CA . GLY A 1 168 ? 22.388 -3.298 -24.152 1.00 91.56 168 GLY A CA 1
ATOM 1358 C C . GLY A 1 168 ? 21.119 -2.590 -23.674 1.00 91.56 168 GLY A C 1
ATOM 1359 O O . GLY A 1 168 ? 20.333 -2.151 -24.510 1.00 91.56 168 GLY A O 1
ATOM 1360 N N . MET A 1 169 ? 20.910 -2.498 -22.358 1.00 95.31 169 MET A N 1
ATOM 1361 C CA . MET A 1 169 ? 19.823 -1.713 -21.778 1.00 95.31 169 MET A CA 1
ATOM 1362 C C . MET A 1 169 ? 20.219 -0.244 -21.599 1.00 95.31 169 MET A C 1
ATOM 1364 O O . MET A 1 169 ? 21.404 0.096 -21.572 1.00 95.31 169 MET A O 1
ATOM 1368 N N . GLU A 1 170 ? 19.213 0.627 -21.487 1.00 94.88 170 GLU A N 1
ATOM 1369 C CA . GLU A 1 170 ? 19.428 2.044 -21.186 1.00 94.88 170 GLU A CA 1
ATOM 1370 C C . GLU A 1 170 ? 20.020 2.243 -19.773 1.00 94.88 170 GLU A C 1
ATOM 1372 O O . GLU A 1 170 ? 19.869 1.371 -18.908 1.00 94.88 170 GLU A O 1
ATOM 1377 N N . PRO A 1 171 ? 20.690 3.380 -19.510 1.00 96.94 171 PRO A N 1
ATOM 1378 C CA . PRO A 1 171 ? 21.144 3.728 -18.170 1.00 96.94 171 PRO A CA 1
ATOM 1379 C C . PRO A 1 171 ? 19.994 3.725 -17.145 1.00 96.94 171 PRO A C 1
ATOM 1381 O O . PRO A 1 171 ? 18.897 4.197 -17.458 1.00 96.94 171 PRO A O 1
ATOM 1384 N N . PRO A 1 172 ? 20.234 3.306 -15.884 1.00 97.19 172 PRO A N 1
ATOM 1385 C CA . PRO A 1 172 ? 19.200 3.313 -14.847 1.00 97.19 172 PRO A CA 1
ATOM 1386 C C . PRO A 1 172 ? 18.516 4.671 -14.642 1.00 97.19 172 PRO A C 1
ATOM 1388 O O . PRO A 1 172 ? 17.320 4.714 -14.373 1.00 97.19 172 PRO A O 1
ATOM 1391 N N .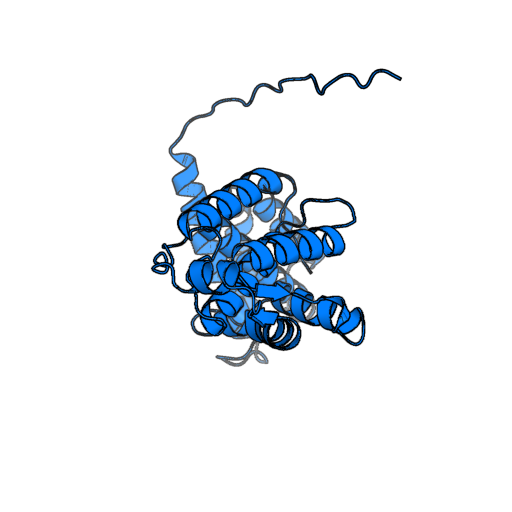 ALA A 1 173 ? 19.247 5.778 -14.816 1.00 97.31 173 ALA A N 1
ATOM 1392 C CA . ALA A 1 173 ? 18.697 7.128 -14.696 1.00 97.31 173 ALA A CA 1
ATOM 1393 C C . ALA A 1 173 ? 17.619 7.428 -15.755 1.00 97.31 173 ALA A C 1
ATOM 1395 O O . ALA A 1 173 ? 16.581 8.002 -15.427 1.00 97.31 173 ALA A O 1
ATOM 1396 N N . ASP A 1 174 ? 17.821 6.988 -16.999 1.00 97.88 174 ASP A N 1
ATOM 1397 C CA . ASP A 1 174 ? 16.861 7.207 -18.086 1.00 97.88 174 ASP A CA 1
ATOM 1398 C C . ASP A 1 174 ? 15.595 6.373 -17.862 1.00 97.88 174 ASP A C 1
ATOM 1400 O O . ASP A 1 174 ? 14.474 6.879 -17.976 1.00 97.88 174 ASP A O 1
ATOM 1404 N N . PHE A 1 175 ? 15.761 5.118 -17.433 1.00 97.94 175 PHE A N 1
ATOM 1405 C CA . PHE A 1 175 ? 14.638 4.264 -17.050 1.00 97.94 175 PHE A CA 1
ATOM 1406 C C . PHE A 1 175 ? 13.859 4.858 -15.866 1.00 97.94 175 PHE A C 1
ATOM 1408 O O . PHE A 1 175 ? 12.626 4.891 -15.879 1.00 97.94 175 PHE A O 1
ATOM 1415 N N . GLN A 1 176 ? 14.556 5.414 -14.868 1.00 97.31 176 GLN A N 1
ATOM 1416 C CA . GLN A 1 176 ? 13.937 6.100 -13.732 1.00 97.31 176 GLN A CA 1
ATOM 1417 C C . GLN A 1 176 ? 13.095 7.303 -14.168 1.00 97.31 176 GLN A C 1
ATOM 1419 O O .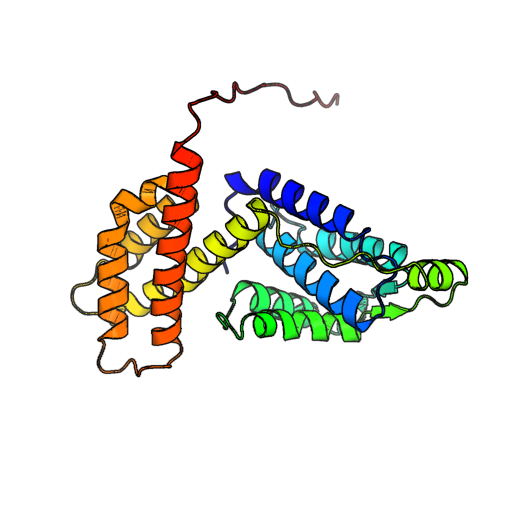 GLN A 1 176 ? 12.004 7.520 -13.630 1.00 97.31 176 GLN A O 1
ATOM 1424 N N . MET A 1 177 ? 13.572 8.087 -15.141 1.00 97.25 177 MET A N 1
ATOM 1425 C CA . MET A 1 177 ? 12.812 9.209 -15.695 1.00 97.25 177 MET A CA 1
ATOM 1426 C C . MET A 1 177 ? 11.506 8.731 -16.335 1.00 97.25 177 MET A C 1
ATOM 1428 O O . MET A 1 177 ? 10.465 9.349 -16.117 1.00 97.25 177 MET A O 1
ATOM 1432 N N . ARG A 1 178 ? 11.523 7.595 -17.044 1.00 97.69 178 ARG A N 1
ATOM 1433 C CA . ARG A 1 178 ? 10.318 6.991 -17.646 1.00 97.69 178 ARG A CA 1
ATOM 1434 C C . ARG A 1 178 ? 9.342 6.472 -16.604 1.00 97.69 178 ARG A C 1
ATOM 1436 O O . ARG A 1 178 ? 8.151 6.756 -16.706 1.00 97.69 178 ARG A O 1
ATOM 1443 N N . LEU A 1 179 ? 9.834 5.748 -15.594 1.00 97.19 179 LEU A N 1
ATOM 1444 C CA . LEU A 1 179 ? 9.009 5.321 -14.459 1.00 97.19 179 LEU A CA 1
ATOM 1445 C C . LEU A 1 179 ? 8.333 6.531 -13.813 1.00 97.19 179 LEU A C 1
ATOM 1447 O O . LEU A 1 179 ? 7.130 6.518 -13.570 1.00 97.19 179 LEU A O 1
ATOM 1451 N N . THR A 1 180 ? 9.096 7.605 -13.598 1.00 95.81 180 THR A N 1
ATOM 1452 C CA . THR A 1 180 ? 8.597 8.846 -13.000 1.00 95.81 180 THR A CA 1
ATOM 1453 C C . THR A 1 180 ? 7.531 9.508 -13.874 1.00 95.81 180 THR A C 1
ATOM 1455 O O . THR A 1 180 ? 6.493 9.898 -13.345 1.00 95.81 180 THR A O 1
ATOM 1458 N N . ALA A 1 181 ? 7.731 9.590 -15.193 1.00 95.62 181 ALA A N 1
ATOM 1459 C CA . ALA A 1 181 ? 6.740 10.148 -16.114 1.00 95.62 181 ALA A CA 1
ATOM 1460 C C . ALA A 1 181 ? 5.394 9.411 -16.006 1.00 95.62 181 ALA A C 1
ATOM 1462 O O . ALA A 1 181 ? 4.378 10.029 -15.695 1.00 95.62 181 ALA A O 1
ATOM 1463 N N . VAL A 1 182 ? 5.400 8.077 -16.120 1.00 95.38 182 VAL A N 1
ATOM 1464 C CA . VAL A 1 182 ? 4.174 7.259 -16.019 1.00 95.38 182 VAL A CA 1
ATOM 1465 C C . VAL A 1 182 ? 3.535 7.338 -14.632 1.00 95.38 182 VAL A C 1
ATOM 1467 O O . VAL A 1 182 ? 2.310 7.392 -14.503 1.00 95.38 182 VAL A O 1
ATOM 1470 N N . ARG A 1 183 ? 4.357 7.380 -13.580 1.00 93.00 183 ARG A N 1
ATOM 1471 C CA . ARG A 1 183 ? 3.905 7.493 -12.191 1.00 93.00 183 ARG A CA 1
ATOM 1472 C C . ARG A 1 183 ? 3.093 8.771 -11.954 1.00 93.00 183 ARG A C 1
ATOM 1474 O O . ARG A 1 183 ? 2.053 8.714 -11.291 1.00 93.00 183 ARG A O 1
ATOM 1481 N N . PHE A 1 184 ? 3.535 9.905 -12.500 1.00 92.69 184 PHE A N 1
ATOM 1482 C CA . PHE A 1 184 ? 2.822 11.186 -12.397 1.00 92.69 184 PHE A CA 1
ATOM 1483 C C . PHE A 1 184 ? 1.712 11.350 -13.443 1.00 92.69 184 PHE A C 1
ATOM 1485 O O . PHE A 1 184 ? 0.728 12.036 -13.177 1.00 92.69 184 PHE A O 1
ATOM 1492 N N . ASN A 1 185 ? 1.832 10.705 -14.603 1.00 90.94 185 ASN A N 1
ATOM 1493 C CA . ASN A 1 185 ? 0.853 10.772 -15.679 1.00 90.94 185 ASN A CA 1
ATOM 1494 C C . ASN A 1 185 ? 0.769 9.436 -16.432 1.00 90.94 185 ASN A C 1
ATOM 1496 O O . ASN A 1 185 ? 1.586 9.120 -17.293 1.00 90.94 185 ASN A O 1
ATOM 1500 N N . GLN A 1 186 ? -0.288 8.672 -16.161 1.00 90.19 186 GLN A N 1
ATOM 1501 C CA . GLN A 1 186 ? -0.490 7.336 -16.737 1.00 90.19 186 GLN A CA 1
ATOM 1502 C C . GLN A 1 186 ? -0.558 7.331 -18.274 1.00 90.19 186 GLN A C 1
ATOM 1504 O O . GLN A 1 186 ? -0.246 6.317 -18.895 1.00 90.19 186 GLN A O 1
ATOM 1509 N N . ASN A 1 187 ? -0.925 8.455 -18.898 1.00 89.81 187 ASN A N 1
ATOM 1510 C CA . ASN A 1 187 ? -0.995 8.572 -20.357 1.00 89.81 187 ASN A CA 1
ATOM 1511 C C . ASN A 1 187 ? 0.387 8.463 -21.027 1.00 89.81 187 ASN A C 1
ATOM 1513 O O . ASN A 1 187 ? 0.484 8.036 -22.183 1.00 89.81 187 ASN A O 1
ATOM 1517 N N . ASP A 1 188 ? 1.458 8.772 -20.291 1.00 93.06 188 ASP A N 1
ATOM 1518 C CA . ASP A 1 188 ? 2.834 8.669 -20.782 1.00 93.06 188 ASP A CA 1
ATOM 1519 C C . ASP A 1 188 ? 3.295 7.210 -20.912 1.00 93.06 188 ASP A C 1
ATOM 1521 O O . ASP A 1 188 ? 4.313 6.935 -21.548 1.00 93.06 188 ASP A O 1
ATOM 1525 N N . LEU A 1 189 ? 2.515 6.242 -20.402 1.00 94.62 189 LEU A N 1
ATOM 1526 C CA . LEU A 1 189 ? 2.802 4.818 -20.577 1.00 94.62 189 LEU A CA 1
ATOM 1527 C C . LEU A 1 189 ? 2.956 4.452 -22.055 1.00 94.62 189 LEU A C 1
ATOM 1529 O O . LEU A 1 189 ? 3.868 3.708 -22.408 1.00 94.62 189 LEU A O 1
ATOM 1533 N N . SER A 1 190 ? 2.107 5.007 -22.923 1.00 92.69 190 SER A N 1
ATOM 1534 C CA . SER A 1 190 ? 2.141 4.749 -24.368 1.00 92.69 190 SER A CA 1
ATOM 1535 C C . SER A 1 190 ? 3.503 5.068 -25.003 1.00 92.69 190 SER A C 1
ATOM 1537 O O . SER A 1 190 ? 3.949 4.344 -25.890 1.00 92.69 190 SER A O 1
ATOM 1539 N N . GLN A 1 191 ? 4.203 6.087 -24.497 1.00 94.94 191 GLN A N 1
ATOM 1540 C CA . GLN A 1 191 ? 5.510 6.532 -24.991 1.00 94.94 191 GLN A CA 1
ATOM 1541 C C . GLN A 1 191 ? 6.672 5.668 -24.480 1.00 94.94 191 GLN A C 1
ATOM 1543 O O . GLN A 1 191 ? 7.782 5.742 -25.006 1.00 94.94 191 GLN A O 1
ATOM 1548 N N . HIS A 1 192 ? 6.458 4.889 -23.416 1.00 96.62 192 HIS A N 1
ATOM 1549 C CA . 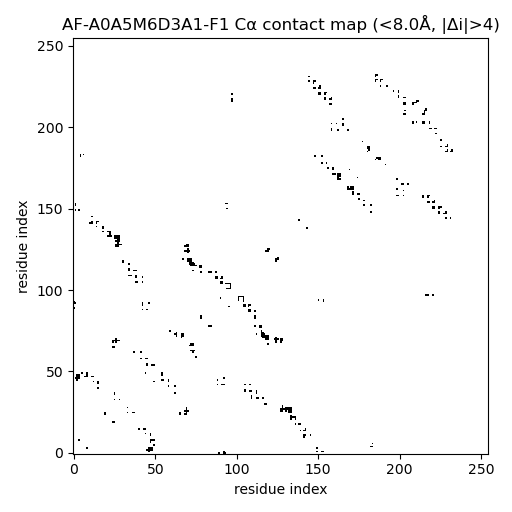HIS A 1 192 ? 7.521 4.165 -22.706 1.00 96.62 192 HIS A CA 1
ATOM 1550 C C . HIS A 1 192 ? 7.313 2.645 -22.669 1.00 96.62 192 HIS A C 1
ATOM 1552 O O . HIS A 1 192 ? 8.229 1.905 -22.308 1.00 96.62 192 HIS A O 1
ATOM 1558 N N . LYS A 1 193 ? 6.141 2.159 -23.097 1.00 95.62 193 LYS A N 1
ATOM 1559 C CA . LYS A 1 193 ? 5.744 0.746 -23.040 1.00 95.62 193 LYS A CA 1
ATOM 1560 C C . LYS A 1 193 ? 6.726 -0.188 -23.741 1.00 95.62 193 LYS A C 1
ATOM 1562 O O . LYS A 1 193 ? 7.053 -1.243 -23.198 1.00 95.62 193 LYS A O 1
ATOM 1567 N N . GLU A 1 194 ? 7.213 0.183 -24.925 1.00 96.69 194 GLU A N 1
ATOM 1568 C CA . GLU A 1 194 ? 8.172 -0.644 -25.668 1.00 96.69 194 GLU A CA 1
ATOM 1569 C C . GLU A 1 194 ? 9.476 -0.821 -24.878 1.00 96.69 194 GLU A C 1
ATOM 1571 O O . GLU A 1 194 ? 9.995 -1.932 -24.763 1.00 96.69 194 GLU A O 1
ATOM 1576 N N . THR A 1 195 ? 9.971 0.256 -24.269 1.00 96.62 195 THR A N 1
ATOM 1577 C CA . THR A 1 195 ? 11.180 0.231 -23.444 1.00 96.62 195 THR A CA 1
ATOM 1578 C C . THR A 1 195 ? 10.998 -0.638 -22.205 1.00 96.62 195 THR A C 1
ATOM 1580 O O . THR A 1 195 ? 11.834 -1.498 -21.933 1.00 96.62 195 THR A O 1
ATOM 1583 N N . PHE A 1 196 ? 9.874 -0.501 -21.498 1.00 98.19 196 PHE A N 1
ATOM 1584 C CA . PHE A 1 196 ? 9.560 -1.376 -20.366 1.00 98.19 196 PHE A CA 1
ATOM 1585 C C . PHE A 1 196 ? 9.486 -2.847 -20.780 1.00 98.19 196 PHE A C 1
ATOM 1587 O O . PHE A 1 196 ? 10.064 -3.704 -20.115 1.00 98.19 196 PHE A O 1
ATOM 1594 N N . THR A 1 197 ? 8.863 -3.135 -21.924 1.00 98.06 197 THR A N 1
ATOM 1595 C CA . THR A 1 197 ? 8.766 -4.494 -22.477 1.00 98.06 197 THR A CA 1
ATOM 1596 C C . THR A 1 197 ? 10.149 -5.074 -22.788 1.00 98.06 197 THR A C 1
ATOM 1598 O O . THR A 1 197 ? 10.412 -6.240 -22.493 1.00 98.06 197 THR A O 1
ATOM 1601 N N . LYS A 1 198 ? 11.071 -4.269 -23.338 1.00 97.75 198 LYS A N 1
ATOM 1602 C CA . LYS A 1 198 ? 12.463 -4.685 -23.582 1.00 97.75 198 LYS A CA 1
ATOM 1603 C C . LYS A 1 198 ? 13.174 -5.073 -22.286 1.00 97.75 198 LYS A C 1
ATOM 1605 O O . LYS A 1 198 ? 13.800 -6.129 -22.252 1.00 97.75 198 LYS A O 1
ATOM 1610 N N . VAL A 1 199 ? 13.030 -4.278 -21.224 1.00 98.00 199 VAL A N 1
ATOM 1611 C CA . VAL A 1 199 ? 13.636 -4.566 -19.912 1.00 98.00 199 VAL A CA 1
ATOM 1612 C C . VAL A 1 199 ? 13.032 -5.819 -19.278 1.00 98.00 199 VAL A C 1
ATOM 1614 O O . VAL A 1 199 ? 13.775 -6.693 -18.836 1.00 98.00 199 VAL A O 1
ATOM 1617 N N . ILE A 1 200 ? 11.703 -5.965 -19.304 1.00 98.38 200 ILE A N 1
ATOM 1618 C CA . ILE A 1 200 ? 11.005 -7.171 -18.826 1.00 98.38 200 ILE A CA 1
ATOM 1619 C C . ILE A 1 200 ? 11.549 -8.421 -19.528 1.00 98.38 200 ILE A C 1
ATOM 1621 O O . ILE A 1 200 ? 11.914 -9.399 -18.873 1.00 98.38 200 ILE A O 1
ATOM 1625 N N . ASN A 1 201 ? 11.651 -8.382 -20.858 1.00 97.94 201 ASN A N 1
ATOM 1626 C CA . ASN A 1 201 ? 12.165 -9.501 -21.643 1.00 97.94 201 ASN A CA 1
ATOM 1627 C C . ASN A 1 201 ? 13.639 -9.784 -21.342 1.00 97.94 201 ASN A C 1
ATOM 1629 O O . ASN A 1 201 ? 14.017 -10.948 -21.213 1.00 97.94 201 ASN A O 1
ATOM 1633 N N . ALA A 1 202 ? 14.461 -8.746 -21.189 1.00 97.69 202 ALA A N 1
ATOM 1634 C CA . ALA A 1 202 ? 15.867 -8.892 -20.834 1.00 97.69 202 ALA A CA 1
ATOM 1635 C C . ALA A 1 202 ? 16.045 -9.572 -19.468 1.00 97.69 202 ALA A C 1
ATOM 1637 O O . ALA A 1 202 ? 16.882 -10.461 -19.351 1.00 97.69 202 ALA A O 1
ATOM 1638 N N . VAL A 1 203 ? 15.222 -9.232 -18.469 1.00 97.44 203 VAL A N 1
ATOM 1639 C CA . VAL A 1 203 ? 15.230 -9.899 -17.155 1.00 97.44 203 VAL A CA 1
ATOM 1640 C C . VAL A 1 203 ? 14.777 -11.352 -17.266 1.00 97.44 203 VAL A C 1
ATOM 1642 O O . VAL A 1 203 ? 15.480 -12.250 -16.813 1.00 97.44 203 VAL A O 1
ATOM 1645 N N . ILE A 1 204 ? 13.631 -11.607 -17.901 1.00 97.31 204 ILE A N 1
ATOM 1646 C CA . ILE A 1 204 ? 13.035 -12.952 -17.997 1.00 97.31 204 ILE A CA 1
ATOM 1647 C C . ILE A 1 204 ? 13.931 -13.937 -18.758 1.00 97.31 204 ILE A C 1
ATOM 1649 O O . ILE A 1 204 ? 13.910 -15.132 -18.470 1.00 97.31 204 ILE A O 1
ATOM 1653 N N . THR A 1 205 ? 14.690 -13.451 -19.740 1.00 95.94 205 THR A N 1
ATOM 1654 C CA . THR A 1 205 ? 15.579 -14.276 -20.573 1.00 95.94 205 THR A CA 1
ATOM 1655 C C . THR A 1 205 ? 17.020 -14.317 -20.066 1.00 95.94 205 THR A C 1
ATOM 1657 O O . THR A 1 205 ? 17.849 -15.023 -20.642 1.00 95.94 205 THR A O 1
ATOM 1660 N N . HIS A 1 206 ? 17.339 -13.591 -18.989 1.00 96.38 206 HIS A N 1
ATOM 1661 C CA . HIS A 1 206 ? 18.692 -13.548 -18.455 1.00 96.38 206 HIS A CA 1
ATOM 1662 C C . HIS A 1 206 ? 19.113 -14.933 -17.916 1.00 96.38 206 HIS A C 1
ATOM 1664 O O . HIS A 1 206 ? 18.392 -15.503 -17.097 1.00 96.38 206 HIS A O 1
ATOM 1670 N N . PRO A 1 207 ? 20.298 -15.474 -18.273 1.00 95.12 207 PRO A N 1
ATOM 1671 C CA . PRO A 1 207 ? 20.693 -16.847 -17.919 1.00 95.12 207 PRO A CA 1
ATOM 1672 C C . PRO A 1 207 ? 20.711 -17.168 -16.416 1.00 95.12 207 PRO A C 1
ATOM 1674 O O . PRO A 1 207 ? 20.561 -18.323 -16.025 1.00 95.12 207 PRO A O 1
ATOM 1677 N N . LEU A 1 208 ? 20.916 -16.155 -15.567 1.00 95.00 208 LEU A N 1
ATOM 1678 C CA . LEU A 1 208 ? 20.933 -16.309 -14.106 1.00 95.00 208 LEU A CA 1
ATOM 1679 C C . LEU A 1 208 ? 19.546 -16.160 -13.454 1.00 95.00 208 LEU A C 1
ATOM 1681 O O . LEU A 1 208 ? 19.385 -16.503 -12.283 1.00 95.00 208 LEU A O 1
ATOM 1685 N N . VAL A 1 209 ? 18.542 -15.679 -14.193 1.00 96.12 209 VAL A N 1
ATOM 1686 C CA . VAL A 1 209 ? 17.178 -15.480 -13.693 1.00 96.12 209 VAL A CA 1
ATOM 1687 C C . VAL A 1 209 ? 16.365 -16.740 -13.979 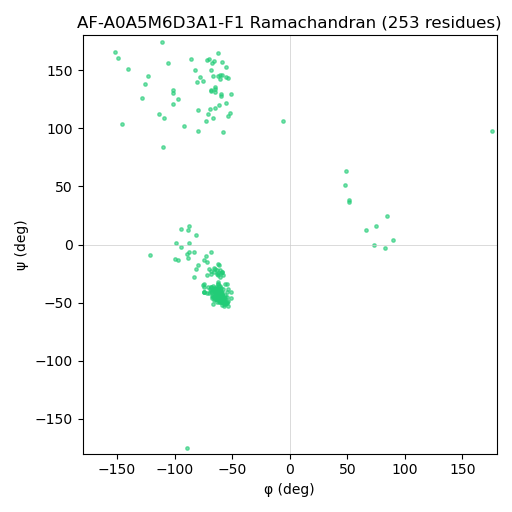1.00 96.12 209 VAL A C 1
ATOM 1689 O O . VAL A 1 209 ? 15.927 -16.999 -15.096 1.00 96.12 209 VAL A O 1
ATOM 1692 N N . LYS A 1 210 ? 16.174 -17.565 -12.948 1.00 95.69 210 LYS A N 1
ATOM 1693 C CA . LYS A 1 210 ? 15.406 -18.812 -13.066 1.00 95.69 210 LYS A CA 1
ATOM 1694 C C . LYS A 1 210 ? 13.898 -18.533 -13.056 1.00 95.69 210 LYS A C 1
ATOM 1696 O O . LYS A 1 210 ? 13.454 -17.697 -12.269 1.00 95.69 210 LYS A O 1
ATOM 1701 N N . PRO A 1 211 ? 13.081 -19.280 -13.822 1.00 94.94 211 PRO A N 1
ATOM 1702 C CA . PRO A 1 211 ? 11.630 -19.235 -13.678 1.00 94.94 211 PRO A CA 1
ATOM 1703 C C . PRO A 1 211 ? 11.201 -19.424 -12.217 1.00 94.94 211 PRO A C 1
ATOM 1705 O O . PRO A 1 211 ? 11.652 -20.348 -11.541 1.00 94.94 211 PRO A O 1
ATOM 1708 N N . GLY A 1 212 ? 10.350 -18.523 -11.727 1.00 90.50 212 GLY A N 1
ATOM 1709 C CA . GLY A 1 212 ? 9.871 -18.530 -10.342 1.00 90.50 212 GLY A CA 1
ATOM 1710 C C . GLY A 1 212 ? 10.803 -17.880 -9.310 1.00 90.50 212 GLY A C 1
ATOM 1711 O O . GLY A 1 212 ? 10.398 -17.774 -8.149 1.00 90.50 212 GLY A O 1
ATOM 1712 N N . SER A 1 213 ? 11.995 -17.403 -9.697 1.00 94.56 213 SER A N 1
ATOM 1713 C CA . SER A 1 213 ? 12.804 -16.527 -8.838 1.00 94.56 213 SER A CA 1
ATOM 1714 C C . SER A 1 213 ? 12.078 -15.207 -8.550 1.00 94.56 213 SER A C 1
ATOM 1716 O O . SER A 1 213 ? 11.104 -14.861 -9.224 1.00 94.56 213 SER A O 1
ATOM 1718 N N . GLN A 1 214 ? 12.551 -14.459 -7.550 1.00 93.12 214 GLN A N 1
ATOM 1719 C CA . GLN A 1 214 ? 11.983 -13.152 -7.215 1.00 93.12 214 GLN A CA 1
ATOM 1720 C C . GLN A 1 214 ? 12.053 -12.191 -8.411 1.00 93.12 214 GLN A C 1
ATOM 1722 O O . GLN A 1 214 ? 11.024 -11.655 -8.803 1.00 93.12 214 GLN A O 1
ATOM 1727 N N . ASP A 1 215 ? 13.213 -12.080 -9.060 1.00 95.62 215 ASP A N 1
ATOM 1728 C CA . ASP A 1 215 ? 13.404 -11.231 -10.242 1.00 95.62 215 ASP A CA 1
ATOM 1729 C C . ASP A 1 215 ? 12.461 -11.601 -11.395 1.00 95.62 215 ASP A C 1
ATOM 1731 O O . ASP A 1 215 ? 11.852 -10.737 -12.027 1.00 95.62 215 ASP A O 1
ATOM 1735 N N . TYR A 1 216 ? 12.278 -12.905 -11.642 1.00 96.56 216 TYR A N 1
ATOM 1736 C CA . TYR A 1 216 ? 11.336 -13.390 -12.650 1.00 96.56 216 TYR A CA 1
ATOM 1737 C C . TYR A 1 216 ? 9.898 -12.982 -12.305 1.00 96.56 216 TYR A C 1
ATOM 1739 O O . TYR A 1 216 ? 9.144 -12.523 -13.167 1.00 96.56 216 TYR A O 1
ATOM 1747 N N . LYS A 1 217 ? 9.505 -13.152 -11.037 1.00 96.12 217 LYS A N 1
ATOM 1748 C CA . LYS A 1 217 ? 8.178 -12.768 -10.542 1.00 96.12 217 LYS A CA 1
ATOM 1749 C C . LYS A 1 217 ? 7.973 -11.261 -10.632 1.00 96.12 217 LYS A C 1
ATOM 1751 O O . LYS A 1 217 ? 6.917 -10.841 -11.090 1.00 96.12 217 LYS A O 1
ATOM 1756 N N . ASP A 1 218 ? 8.959 -10.456 -10.255 1.00 96.88 218 ASP A N 1
ATOM 1757 C CA . ASP A 1 218 ? 8.877 -8.997 -10.318 1.00 96.88 218 ASP A CA 1
ATOM 1758 C C . ASP A 1 218 ? 8.768 -8.493 -11.759 1.00 96.88 218 ASP A C 1
ATOM 1760 O O . ASP A 1 218 ? 7.944 -7.622 -12.022 1.00 96.88 218 ASP A O 1
ATOM 1764 N N . ALA A 1 219 ? 9.466 -9.111 -12.717 1.00 97.75 219 ALA A N 1
ATOM 1765 C CA . ALA A 1 219 ? 9.294 -8.788 -14.134 1.00 97.75 219 ALA A CA 1
ATOM 1766 C C . ALA A 1 219 ? 7.872 -9.092 -14.634 1.00 97.75 219 ALA A C 1
ATOM 1768 O O . ALA A 1 219 ? 7.281 -8.290 -15.356 1.00 97.75 219 ALA A O 1
ATOM 1769 N N . LYS A 1 220 ? 7.283 -10.220 -14.212 1.00 97.25 220 LYS A N 1
ATOM 1770 C CA . LYS A 1 220 ? 5.887 -10.561 -14.536 1.00 97.25 220 LYS A CA 1
ATOM 1771 C C . LYS A 1 220 ? 4.876 -9.641 -13.858 1.00 97.25 220 LYS A C 1
ATOM 1773 O O . LYS A 1 220 ? 3.882 -9.277 -14.478 1.00 97.25 220 LYS A O 1
ATOM 1778 N N . ARG A 1 221 ? 5.122 -9.251 -12.610 1.00 97.00 221 ARG A N 1
ATOM 1779 C CA . ARG A 1 221 ? 4.273 -8.303 -11.878 1.00 97.00 221 ARG A CA 1
ATOM 1780 C C . ARG A 1 221 ? 4.330 -6.911 -12.504 1.00 97.00 221 ARG A C 1
ATOM 1782 O O . ARG A 1 221 ? 3.287 -6.282 -12.641 1.00 97.00 221 ARG A O 1
ATOM 1789 N N . PHE A 1 222 ? 5.504 -6.469 -12.954 1.00 98.06 222 PHE A N 1
ATOM 1790 C CA . PHE A 1 222 ? 5.651 -5.199 -13.664 1.00 98.06 222 PHE A CA 1
ATOM 1791 C C . PHE A 1 222 ? 4.882 -5.195 -14.990 1.00 98.06 222 PHE A C 1
ATOM 1793 O O . PHE A 1 222 ? 4.141 -4.255 -15.267 1.00 98.06 222 PHE A O 1
ATOM 1800 N N . ASP A 1 223 ? 4.976 -6.279 -15.765 1.00 98.00 223 ASP A N 1
ATOM 1801 C CA . ASP A 1 223 ? 4.207 -6.469 -17.004 1.00 98.00 223 ASP A CA 1
ATOM 1802 C C . ASP A 1 223 ? 2.686 -6.409 -16.756 1.00 98.00 223 ASP A C 1
ATOM 1804 O O . ASP A 1 223 ? 1.944 -5.688 -17.428 1.00 98.00 223 ASP A O 1
ATOM 1808 N N . GLN A 1 224 ? 2.212 -7.096 -15.711 1.00 96.56 224 GLN A N 1
ATOM 1809 C CA . GLN A 1 224 ? 0.808 -7.051 -15.297 1.00 96.56 224 GLN A CA 1
ATOM 1810 C C . GLN A 1 224 ? 0.368 -5.647 -14.865 1.00 96.56 224 GLN A C 1
ATOM 1812 O O . GLN A 1 224 ? -0.716 -5.203 -15.252 1.00 96.56 224 GLN A O 1
ATOM 1817 N N . ALA A 1 225 ? 1.197 -4.936 -14.099 1.00 96.44 225 ALA A N 1
ATOM 1818 C CA . ALA A 1 225 ? 0.909 -3.575 -13.661 1.00 96.44 225 ALA A CA 1
ATOM 1819 C C . ALA A 1 225 ? 0.838 -2.605 -14.852 1.00 96.44 225 ALA A C 1
ATOM 1821 O O . ALA A 1 225 ? -0.085 -1.797 -14.925 1.00 96.44 225 ALA A O 1
ATOM 1822 N N . ILE A 1 226 ? 1.732 -2.736 -15.840 1.00 97.12 226 ILE A N 1
ATOM 1823 C CA . ILE A 1 226 ? 1.680 -1.986 -17.107 1.00 97.12 226 ILE A CA 1
ATOM 1824 C C . ILE A 1 226 ? 0.348 -2.216 -17.825 1.00 97.12 226 ILE A C 1
ATOM 1826 O O . ILE A 1 226 ? -0.321 -1.253 -18.203 1.00 97.12 226 ILE A O 1
ATOM 1830 N N . ALA A 1 227 ? -0.076 -3.473 -17.973 1.00 95.62 227 ALA A N 1
ATOM 1831 C CA . ALA A 1 227 ? -1.343 -3.803 -18.622 1.00 95.62 227 ALA A CA 1
ATOM 1832 C C . ALA A 1 227 ? -2.558 -3.225 -17.871 1.00 95.62 227 ALA A C 1
ATOM 1834 O O . ALA A 1 227 ? -3.557 -2.846 -18.484 1.00 95.62 227 ALA A O 1
ATOM 1835 N N . GLN A 1 228 ? -2.495 -3.144 -16.540 1.00 94.25 228 GLN A N 1
ATOM 1836 C CA . GLN A 1 228 ? -3.550 -2.543 -15.723 1.00 94.25 228 GLN A CA 1
ATOM 1837 C C . GLN A 1 228 ? -3.557 -1.010 -15.817 1.00 94.25 228 GLN A C 1
ATOM 1839 O O . GLN A 1 228 ? -4.632 -0.430 -15.962 1.00 94.25 228 GLN A O 1
ATOM 1844 N N . ILE A 1 229 ? -2.392 -0.350 -15.813 1.00 92.94 229 ILE A N 1
ATOM 1845 C CA . ILE A 1 229 ? -2.290 1.103 -16.032 1.00 92.94 229 ILE A CA 1
ATOM 1846 C C . ILE A 1 229 ? -2.837 1.480 -17.408 1.00 92.94 229 ILE A C 1
ATOM 1848 O O . ILE A 1 229 ? -3.584 2.447 -17.517 1.00 92.94 229 ILE A O 1
ATOM 1852 N N . GLU A 1 230 ? -2.531 0.701 -18.446 1.00 91.31 230 GLU A N 1
ATOM 1853 C CA . GLU A 1 230 ? -3.058 0.935 -19.793 1.00 91.31 230 GLU A CA 1
ATOM 1854 C C . GLU A 1 230 ? -4.593 0.909 -19.817 1.00 91.31 230 GLU A C 1
ATOM 1856 O O . GLU A 1 230 ? -5.220 1.803 -20.385 1.00 91.31 230 GLU A O 1
ATOM 1861 N N . LYS A 1 231 ? -5.216 -0.058 -19.130 1.00 88.88 231 LYS A N 1
ATOM 1862 C CA . LYS A 1 231 ? -6.681 -0.113 -18.993 1.00 88.88 231 LYS A CA 1
ATOM 1863 C C . LYS A 1 231 ? -7.241 1.115 -18.278 1.00 88.88 231 LYS A C 1
ATOM 1865 O O . LYS A 1 231 ? -8.258 1.651 -18.713 1.00 88.88 231 LYS A O 1
ATOM 1870 N N . ILE A 1 232 ? -6.582 1.571 -17.210 1.00 84.88 232 ILE A N 1
ATOM 1871 C CA . ILE A 1 232 ? -6.998 2.768 -16.465 1.00 84.88 232 ILE A CA 1
ATOM 1872 C C . ILE A 1 232 ? -6.887 4.017 -17.355 1.00 84.88 232 ILE A C 1
ATOM 1874 O O . ILE A 1 232 ? -7.816 4.823 -17.394 1.00 84.88 232 ILE A O 1
ATOM 1878 N N . ALA A 1 233 ? -5.795 4.163 -18.110 1.00 79.50 233 ALA A N 1
ATOM 1879 C CA . ALA A 1 233 ? -5.588 5.289 -19.019 1.00 79.50 233 ALA A CA 1
ATOM 1880 C C . ALA A 1 233 ? -6.658 5.339 -20.126 1.00 79.50 233 ALA A C 1
ATOM 1882 O O . ALA A 1 233 ? -7.223 6.400 -20.392 1.00 79.50 233 ALA A O 1
ATOM 1883 N N . ILE A 1 234 ? -7.008 4.189 -20.716 1.00 76.69 234 ILE A N 1
ATOM 1884 C CA . ILE A 1 234 ? -8.065 4.089 -21.737 1.00 76.69 234 ILE A CA 1
ATOM 1885 C C . ILE A 1 234 ? -9.439 4.447 -21.156 1.00 76.69 234 ILE A C 1
ATOM 1887 O O . ILE A 1 234 ? -10.183 5.206 -21.777 1.00 76.69 234 ILE A O 1
ATOM 1891 N N . ALA A 1 235 ? -9.771 3.950 -19.960 1.00 71.50 235 ALA A N 1
ATOM 1892 C CA . ALA A 1 235 ? -11.035 4.265 -19.291 1.00 71.50 235 ALA A CA 1
ATOM 1893 C C . ALA A 1 235 ? -11.166 5.768 -18.976 1.00 71.50 235 ALA A C 1
ATOM 1895 O O . ALA A 1 235 ? -12.232 6.357 -19.159 1.00 71.50 235 ALA A O 1
ATOM 1896 N N . ASN A 1 236 ? -10.067 6.416 -18.578 1.00 64.62 236 ASN A N 1
ATOM 1897 C CA . ASN A 1 236 ? -10.025 7.860 -18.336 1.00 64.62 236 ASN A CA 1
ATOM 1898 C C . ASN A 1 236 ? -10.093 8.687 -19.637 1.00 64.62 236 ASN A C 1
ATOM 1900 O O . ASN A 1 236 ? -10.589 9.812 -19.621 1.00 64.62 236 ASN A O 1
ATOM 1904 N N . GLY A 1 237 ? -9.661 8.124 -20.772 1.00 56.72 237 GLY A N 1
ATOM 1905 C CA . GLY A 1 237 ? -9.764 8.727 -22.107 1.00 56.72 237 GLY A CA 1
ATOM 1906 C C . GLY A 1 237 ? -11.194 8.853 -22.661 1.00 56.72 237 GLY A C 1
ATOM 1907 O O . GLY A 1 237 ? -11.382 9.485 -23.698 1.00 56.72 237 GLY A O 1
ATOM 1908 N N . GLN A 1 238 ? -12.209 8.302 -21.978 1.00 43.00 238 GLN A N 1
ATOM 1909 C CA . GLN A 1 238 ? -13.631 8.420 -22.342 1.00 43.00 238 GLN A CA 1
ATOM 1910 C C . GLN A 1 238 ? -14.390 9.571 -21.646 1.00 43.00 238 GLN A C 1
ATOM 1912 O O . GLN A 1 238 ? -15.616 9.640 -21.751 1.00 43.00 238 GLN A O 1
ATOM 1917 N N . LYS A 1 239 ? -13.713 10.528 -20.992 1.00 29.42 239 LYS A N 1
ATOM 1918 C CA . LYS A 1 239 ? -14.349 11.792 -20.564 1.00 29.42 239 LYS A CA 1
ATOM 1919 C C . LYS A 1 239 ? -13.553 13.023 -21.020 1.00 29.42 239 LYS A C 1
ATOM 1921 O O . LYS A 1 239 ? -12.362 13.113 -20.728 1.00 29.42 239 LYS A O 1
ATOM 1926 N N . PRO A 1 240 ? -14.185 13.986 -21.723 1.00 32.94 240 PRO A N 1
ATOM 1927 C CA . PRO A 1 240 ? -13.507 15.187 -22.182 1.00 32.94 240 PRO A CA 1
ATOM 1928 C C . PRO A 1 240 ? -13.283 16.177 -21.035 1.00 32.94 240 PRO A C 1
ATOM 1930 O O . PRO A 1 240 ? -14.145 16.388 -20.188 1.00 32.94 240 PRO A O 1
ATOM 1933 N N . ALA A 1 241 ? -12.103 16.790 -21.081 1.00 36.91 241 ALA A N 1
ATOM 1934 C CA . ALA A 1 241 ? -11.689 18.039 -20.458 1.00 36.91 241 ALA A CA 1
ATOM 1935 C C . ALA A 1 241 ? -12.778 18.861 -19.736 1.00 36.91 241 ALA A C 1
ATOM 1937 O O . ALA A 1 241 ? -13.488 19.649 -20.359 1.00 36.91 241 ALA A O 1
ATOM 1938 N N . GLU A 1 242 ? -12.753 18.849 -18.404 1.00 30.48 242 GLU A N 1
ATOM 1939 C CA . GLU A 1 242 ? -13.059 20.050 -17.629 1.00 30.48 242 GLU A CA 1
ATOM 1940 C C . GLU A 1 242 ? -11.768 20.557 -16.995 1.00 30.48 242 GLU A C 1
ATOM 1942 O O . GLU A 1 242 ? -11.183 19.954 -16.097 1.00 30.48 242 GLU A O 1
ATOM 1947 N N . LYS A 1 243 ? -11.295 21.690 -17.519 1.00 32.06 243 LYS A N 1
ATOM 1948 C CA . LYS A 1 243 ? -10.233 22.488 -16.915 1.00 32.06 243 LYS A CA 1
ATOM 1949 C C . LYS A 1 243 ? -10.629 22.789 -15.469 1.00 32.06 243 LYS A C 1
ATOM 1951 O O . LYS A 1 243 ? -11.518 23.610 -15.241 1.00 32.06 243 LYS A O 1
ATOM 1956 N N . LEU A 1 244 ? -9.925 22.197 -14.506 1.00 27.58 244 LEU A N 1
ATOM 1957 C CA . LEU A 1 244 ? -9.875 22.708 -13.140 1.00 27.58 244 LEU A CA 1
ATOM 1958 C C . LEU A 1 244 ? -9.345 24.147 -13.207 1.00 27.58 244 LEU A C 1
ATOM 1960 O O . LEU A 1 244 ? -8.144 24.393 -13.306 1.00 27.58 244 LEU A O 1
ATOM 1964 N N . LYS A 1 245 ? -10.257 25.124 -13.211 1.00 30.95 245 LYS A N 1
ATOM 1965 C CA . LYS A 1 245 ? -9.908 26.514 -12.924 1.00 30.95 245 LYS A CA 1
ATOM 1966 C C . LYS A 1 245 ? -9.350 26.535 -11.504 1.00 30.95 245 LYS A C 1
ATOM 1968 O O . LYS A 1 245 ? -10.061 26.178 -10.567 1.00 30.95 245 LYS A O 1
ATOM 1973 N N . GLN A 1 246 ? -8.099 26.964 -11.347 1.00 32.56 246 GLN A N 1
ATOM 1974 C CA . GLN A 1 246 ? -7.546 27.305 -10.038 1.00 32.56 246 GLN A CA 1
ATOM 1975 C C . GLN A 1 246 ? -8.489 28.296 -9.346 1.00 32.56 246 GLN A C 1
ATOM 1977 O O . GLN A 1 246 ? -8.623 29.441 -9.779 1.00 32.56 246 GLN A O 1
ATOM 1982 N N . LYS A 1 247 ? -9.133 27.874 -8.256 1.00 33.41 247 LYS A N 1
ATOM 1983 C CA . LYS A 1 247 ? -9.635 28.813 -7.255 1.00 33.41 247 LYS A CA 1
ATOM 1984 C C . LYS A 1 247 ? -8.454 29.211 -6.378 1.00 33.41 247 LYS A C 1
ATOM 1986 O O . LYS A 1 247 ? -8.078 28.505 -5.449 1.00 33.41 247 LYS A O 1
ATOM 1991 N N . THR A 1 248 ? -7.863 30.355 -6.688 1.00 41.97 248 THR A N 1
ATOM 1992 C CA . THR A 1 248 ? -6.992 31.081 -5.770 1.00 41.97 248 THR A CA 1
ATOM 1993 C C . THR A 1 248 ? -7.849 31.728 -4.682 1.00 41.97 248 THR A C 1
ATOM 1995 O O . THR A 1 248 ? -8.574 32.687 -4.929 1.00 41.97 248 THR A O 1
ATOM 1998 N N . SER A 1 249 ? -7.815 31.178 -3.469 1.00 35.75 249 SER A N 1
ATOM 1999 C CA . SER A 1 249 ? -7.832 31.928 -2.198 1.00 35.75 249 SER A CA 1
ATOM 2000 C C . SER A 1 249 ? -7.885 30.950 -1.024 1.00 35.75 249 SER A C 1
ATOM 2002 O O . SER A 1 249 ? -8.942 30.463 -0.638 1.00 35.75 249 SER A O 1
ATOM 2004 N N . GLY A 1 250 ? -6.717 30.672 -0.443 1.00 36.94 250 GLY A N 1
ATOM 2005 C CA . GLY A 1 250 ? -6.650 30.144 0.917 1.00 36.94 250 GLY A CA 1
ATOM 2006 C C . GLY A 1 250 ? -7.125 31.203 1.925 1.00 36.94 250 GLY A C 1
ATOM 2007 O O . GLY A 1 250 ? -7.083 32.402 1.619 1.00 36.94 250 GLY A O 1
ATOM 2008 N N . PRO A 1 251 ? -7.588 30.798 3.118 1.00 39.41 251 PRO A N 1
ATOM 2009 C CA . PRO A 1 251 ? -8.001 31.737 4.152 1.00 39.41 251 PRO A CA 1
ATOM 2010 C C . PRO A 1 251 ? -6.825 32.639 4.551 1.00 39.41 251 PRO A C 1
ATOM 2012 O O . PRO A 1 251 ? -5.736 32.164 4.868 1.00 39.41 251 PRO A O 1
ATOM 2015 N N . LYS A 1 252 ? -7.045 33.959 4.533 1.00 40.31 252 LYS A N 1
ATOM 2016 C CA . LYS A 1 252 ? -6.082 34.928 5.069 1.00 40.31 252 LYS A CA 1
ATOM 2017 C C . LYS A 1 252 ? -5.998 34.734 6.581 1.00 40.31 252 LYS A C 1
ATOM 2019 O O . LYS A 1 252 ? -6.936 35.086 7.295 1.00 40.31 252 LYS A O 1
ATOM 2024 N N . LEU A 1 253 ? -4.880 34.196 7.058 1.00 43.16 253 LEU A N 1
ATOM 2025 C CA . LEU A 1 253 ? -4.522 34.252 8.471 1.00 43.16 253 LEU A CA 1
ATOM 2026 C C . LEU A 1 253 ? -4.296 35.725 8.832 1.00 43.16 253 LEU A C 1
ATOM 2028 O O . LEU A 1 253 ? -3.447 36.391 8.239 1.00 43.16 253 LEU A O 1
ATOM 2032 N N . LYS A 1 254 ? -5.110 36.247 9.752 1.00 46.88 254 LYS A N 1
ATOM 2033 C CA . LYS A 1 254 ? -4.858 37.540 10.387 1.00 46.88 254 LYS A CA 1
ATOM 2034 C C . LYS A 1 254 ? -3.819 37.301 11.481 1.00 46.88 254 LYS A C 1
ATOM 2036 O O . LYS A 1 254 ? -4.101 36.540 12.404 1.00 46.88 254 LYS A O 1
ATOM 2041 N N . TYR A 1 255 ? -2.644 37.902 11.326 1.00 54.72 255 TYR A N 1
ATOM 2042 C CA . TYR A 1 255 ? -1.760 38.194 12.452 1.00 54.72 255 TYR A CA 1
ATOM 2043 C C . TYR A 1 255 ? -2.242 39.476 13.128 1.00 54.72 255 TYR A C 1
ATOM 2045 O O . TYR A 1 255 ? -2.722 40.367 12.386 1.00 54.72 255 TYR A O 1
#

Nearest PDB structures (foldseek):
  3zcb-assembly1_A  TM=9.165E-01  e=1.851E-04  Bartonella schoenbuchensis
  3shg-assembly1_A  TM=9.156E-01  e=2.231E-04  Bartonella schoenbuchensis R1
  4wgj-assembly1_A  TM=9.150E-01  e=7.879E-04  Bartonella tribocorum CIP 105476
  5eu0-assembly1_A  TM=9.166E-01  e=8.256E-04  Bartonella rochalimae ATCC BAA-1498
  4lu4-assembly2_B  TM=8.703E-01  e=8.256E-04  Bartonella quintana JK 31

Solvent-accessible surface area (backbone atoms only — not comparable to full-atom values): 14302 Å² total; per-residue (Å²): 137,74,62,53,51,81,90,43,30,67,60,51,52,52,43,51,51,57,51,39,56,64,27,55,55,50,27,14,36,56,69,72,56,36,35,54,51,51,32,54,51,50,49,53,55,56,33,35,47,84,49,98,67,60,51,70,64,50,51,51,53,52,48,31,50,46,28,47,73,20,18,25,43,51,41,78,82,71,50,93,45,75,59,62,62,50,50,24,52,50,47,34,62,56,44,86,42,56,86,91,53,38,72,60,27,44,45,51,33,33,53,53,39,62,76,28,48,46,77,41,91,46,71,68,25,49,52,36,33,66,37,82,52,53,64,85,71,80,75,51,71,64,51,47,48,50,54,41,54,49,44,29,54,49,25,47,50,56,52,42,71,46,32,89,80,44,87,93,58,72,58,51,68,62,54,48,51,50,54,50,46,27,69,76,36,54,73,48,37,79,82,41,47,68,61,54,51,52,52,35,49,52,51,59,67,31,93,87,43,48,91,81,35,70,71,34,47,34,38,53,47,26,53,52,21,50,58,49,46,51,53,52,38,56,61,57,69,76,59,83,88,76,82,80,73,83,80,87,74,77,85,83,81,82,129

Mean predicted aligned error: 6.46 Å

Sequence (255 aa):
MVFAPYTDIDTNLMALANQLEKENYLKGLPLHKFINRAAFYLDLYNYTHAFREGNGRTLQGAFTQLGYEAGYSLDFFRLNNKEDYNLARDLGIVRQYGAPESSQNLEELKNMFRMITSPLQTKEAEQIRSLPAAPTPELSEDLLKIEVKREFDVTGIRLMEMLPALRGMEPPADFQMRLTAVRFNQNDLSQHKETFTKVINAVITHPLVKPGSQDYKDAKRFDQAIAQIEKIAIANGQKPAEKLKQKTSGPKLKY

pLDDT: mean 89.7, std 15.83, range [27.58, 98.69]

Secondary structure (DSSP, 8-state):
-----GGGHHHHHHHHHHHHHHTGGGTT--HHHHHHHHHHHHHHHHHH--SSS-HHHHHHHHHHHHHHHTTEEE-GGGSSSHHHHHHHHHHHHH----TTGGGGGGHHHHHHHHHHEEE--SHHHHHHHTSPPPP-PPPPHHHHHHHHHHHHHHHHHHHHHHGGGSTTPPPHHHHHHHHHHHHH-GGGHHHHHHHHHHHHHHHHT-TT--TTSHHHHHHHHHHHHHHHHHHHHHHHTTS----------------

InterPro domains:
  IPR003812 Fido domain [PS51459] (1-115)
  IPR036597 Fido-like domain superfamily [G3DSA:1.10.3290.10] (1-133)
  IPR036597 Fido-like domain superfamily [SSF140931] (2-93)

Foldseek 3Di:
DAAADLVCLVVLVVLLVVLCVLQVLVWLDDLLVSLLVLLVSLLSQVSSVNDPDCSVVVSQVVSCVSQVLNQKHFALVQPPDPCLVVVLNVLLLLQLDDPPCSSVSSVSSSVNRVRGIDGHPDPVSVVRNNPHGRDNDDRDPSSVVSVLLSLLLNLLVVLLVCQVVFPPADHSVVSVVQNVVCSNPVVSLVVCVVNLVVSLVSQCPPPVRDVPDSSPVSSVSNVVSSVVSVVVNVVVVPDDDDPPDDPDDDDDDDD

Radius of gyration: 20.79 Å; Cα contacts (8 Å, |Δi|>4): 285; chains: 1; bounding box: 47×57×55 Å